Protein AF-A0A2V0PL60-F1 (afdb_monomer_lite)

Secondary structure (DSSP, 8-state):
-----------PPPP--PPP-------------------------------------------PPPPPTT-------TTSPBPB-TTSPBPPSGGGBPPPTT--HHHHHHHHHHHHHHHHT--HHHHHHHHHHHHHH-GGG-S-TTT--TT--HHHHHHHHHHHHHHHHHHHHHHHHHH-SSS-HHHHHHH-GGGGGGHHHHHHHHHHHHHHHHHHTT---HHHHHHH-GGGGSTTHHHHHHHHHHHHHTTSS-HHHHHHH-TTHHHHHHHHTT--SS---HHHHHHHHT-TTS---------------------------------

pLDDT: mean 74.29, std 20.78, range [37.56, 97.94]

Structure (mmCIF, N/CA/C/O backbone):
data_AF-A0A2V0PL60-F1
#
_entry.id   AF-A0A2V0PL60-F1
#
loop_
_atom_site.group_PDB
_atom_site.id
_atom_site.type_symbol
_atom_site.label_atom_id
_atom_site.label_alt_id
_atom_site.label_comp_id
_atom_site.label_asym_id
_atom_site.label_entity_id
_atom_site.label_seq_id
_atom_site.pdbx_PDB_ins_code
_atom_site.Cartn_x
_atom_site.Cartn_y
_atom_site.Cartn_z
_atom_site.occupancy
_atom_site.B_iso_or_equiv
_atom_site.auth_seq_id
_atom_site.auth_comp_id
_atom_site.auth_asym_id
_atom_site.auth_atom_id
_atom_site.pdbx_PDB_model_num
ATOM 1 N N . MET A 1 1 ? -63.717 13.831 -33.587 1.00 46.38 1 MET A N 1
ATOM 2 C CA . MET A 1 1 ? -62.993 12.953 -34.534 1.00 46.38 1 MET A CA 1
ATOM 3 C C . MET A 1 1 ? -61.555 12.813 -34.032 1.00 46.38 1 MET A C 1
ATOM 5 O O . MET A 1 1 ? -60.741 13.674 -34.300 1.00 46.38 1 MET A O 1
ATOM 9 N N . GLN A 1 2 ? -61.286 12.002 -33.007 1.00 47.12 2 GLN A N 1
ATOM 10 C CA . GLN A 1 2 ? -60.864 10.593 -33.099 1.00 47.12 2 GLN A CA 1
ATOM 11 C C . GLN A 1 2 ? -59.854 10.306 -34.223 1.00 47.12 2 GLN A C 1
ATOM 13 O O . GLN A 1 2 ? -60.261 10.152 -35.371 1.00 47.12 2 GLN A O 1
ATOM 18 N N . ARG A 1 3 ? -58.575 10.124 -33.857 1.00 55.06 3 ARG A N 1
ATOM 19 C CA . ARG A 1 3 ? -57.812 8.901 -34.164 1.00 55.06 3 ARG A CA 1
ATOM 20 C C . ARG A 1 3 ? -56.523 8.819 -33.341 1.00 55.06 3 ARG A C 1
ATOM 22 O O . ARG A 1 3 ? -55.640 9.662 -33.426 1.00 55.06 3 ARG A O 1
ATOM 29 N N . SER A 1 4 ? -56.486 7.759 -32.547 1.00 51.44 4 SER A N 1
ATOM 30 C CA . SER A 1 4 ? -55.399 7.266 -31.713 1.00 51.44 4 SER A CA 1
ATOM 31 C C . SER A 1 4 ? -54.478 6.341 -32.517 1.00 51.44 4 SER A C 1
ATOM 33 O O . SER A 1 4 ? -54.970 5.530 -33.298 1.00 51.44 4 SER A O 1
ATOM 35 N N . ALA A 1 5 ? -53.171 6.386 -32.258 1.00 56.06 5 ALA A N 1
ATOM 36 C CA . ALA A 1 5 ? -52.206 5.300 -32.492 1.00 56.06 5 ALA A CA 1
ATOM 37 C C . ALA A 1 5 ? -50.975 5.624 -31.620 1.00 56.06 5 ALA A C 1
ATOM 39 O O . ALA A 1 5 ? -50.326 6.631 -31.854 1.00 56.06 5 ALA A O 1
ATOM 40 N N . SER A 1 6 ? -50.685 4.986 -30.481 1.00 55.00 6 SER A N 1
ATOM 41 C CA . SER A 1 6 ? -50.490 3.559 -30.184 1.00 55.00 6 SER A CA 1
ATOM 42 C C . SER A 1 6 ? -49.480 2.885 -31.113 1.00 55.00 6 SER A C 1
ATOM 44 O O . SER A 1 6 ? -49.861 2.253 -32.094 1.00 55.00 6 SER A O 1
ATOM 46 N N . ARG A 1 7 ? -48.192 2.962 -30.755 1.00 57.94 7 ARG A N 1
ATOM 47 C CA . ARG A 1 7 ? -47.218 1.908 -31.061 1.00 57.94 7 ARG A CA 1
ATOM 48 C C . ARG A 1 7 ? -46.294 1.676 -29.870 1.00 57.94 7 ARG A C 1
ATOM 50 O O . ARG A 1 7 ? -45.470 2.507 -29.511 1.00 57.94 7 ARG A O 1
ATOM 57 N N . ARG A 1 8 ? -46.513 0.507 -29.272 1.00 51.56 8 ARG A N 1
ATOM 58 C CA . ARG A 1 8 ? -45.636 -0.207 -28.347 1.00 51.56 8 ARG A CA 1
ATOM 59 C C . ARG A 1 8 ? -44.457 -0.780 -29.135 1.00 51.56 8 ARG A C 1
ATOM 61 O O . ARG A 1 8 ? -44.631 -1.158 -30.292 1.00 51.56 8 ARG A O 1
ATOM 68 N N . GLY A 1 9 ? -43.313 -0.923 -28.482 1.00 51.34 9 GLY A N 1
ATOM 69 C CA . GLY A 1 9 ? -42.158 -1.631 -29.028 1.00 51.34 9 GLY A CA 1
ATOM 70 C C . GLY A 1 9 ? -41.079 -1.807 -27.971 1.00 51.34 9 GLY A C 1
ATOM 71 O O . GLY A 1 9 ? -40.057 -1.140 -28.020 1.00 51.34 9 GLY A O 1
ATOM 72 N N . ALA A 1 10 ? -41.356 -2.664 -26.988 1.00 47.53 10 ALA A N 1
ATOM 73 C CA . ALA A 1 10 ? -40.368 -3.169 -26.047 1.00 47.53 10 ALA A CA 1
ATOM 74 C C . ALA A 1 10 ? -39.483 -4.217 -26.740 1.00 47.53 10 ALA A C 1
ATOM 76 O O . ALA A 1 10 ? -40.005 -5.093 -27.429 1.00 47.53 10 ALA A O 1
ATOM 77 N N . ALA A 1 11 ? -38.172 -4.150 -26.518 1.00 53.88 11 ALA A N 1
ATOM 78 C CA . ALA A 1 11 ? -37.243 -5.235 -26.809 1.00 53.88 11 ALA A CA 1
ATOM 79 C C . ALA A 1 11 ? -36.179 -5.281 -25.704 1.00 53.88 11 ALA A C 1
ATOM 81 O O . ALA A 1 11 ? -35.244 -4.485 -25.673 1.00 53.88 11 ALA A O 1
ATOM 82 N N . THR A 1 12 ? -36.376 -6.194 -24.760 1.00 53.72 12 THR A N 1
ATOM 83 C CA . THR A 1 12 ? -35.392 -6.644 -23.774 1.00 53.72 12 THR A CA 1
ATOM 84 C C . THR A 1 12 ? -34.484 -7.704 -24.411 1.00 53.72 12 THR A C 1
ATOM 86 O O . THR A 1 12 ? -35.008 -8.637 -25.024 1.00 53.72 12 THR A O 1
ATOM 89 N N . PRO A 1 13 ? -33.148 -7.629 -24.272 1.00 63.62 13 PRO A N 1
ATOM 90 C CA . PRO A 1 13 ? -32.279 -8.747 -24.617 1.00 63.62 13 PRO A CA 1
ATOM 91 C C . PRO A 1 13 ? -32.117 -9.752 -23.466 1.00 63.62 13 PRO A C 1
ATOM 93 O O . PRO A 1 13 ? -32.194 -9.425 -22.283 1.00 63.62 13 PRO A O 1
ATOM 96 N N . ALA A 1 14 ? -31.930 -10.996 -23.898 1.00 50.12 14 ALA A N 1
ATOM 97 C CA . ALA A 1 14 ? -31.984 -12.254 -23.175 1.00 50.12 14 ALA A CA 1
ATOM 98 C C . ALA A 1 14 ? -30.996 -12.407 -22.006 1.00 50.12 14 ALA A C 1
ATOM 100 O O . ALA A 1 14 ? -29.818 -12.063 -22.090 1.00 50.12 14 ALA A O 1
ATOM 101 N N . ALA A 1 15 ? -31.495 -13.054 -20.952 1.00 42.56 15 ALA A N 1
ATOM 102 C CA . ALA A 1 15 ? -30.713 -13.636 -19.876 1.00 42.56 15 ALA A CA 1
ATOM 103 C C . ALA A 1 15 ? -30.016 -14.920 -20.357 1.00 42.56 15 ALA A C 1
ATOM 105 O O . ALA A 1 15 ? -30.675 -15.893 -20.726 1.00 42.56 15 ALA A O 1
ATOM 106 N N . HIS A 1 16 ? -28.684 -14.945 -20.307 1.00 52.78 16 HIS A N 1
ATOM 107 C CA . HIS A 1 16 ? -27.907 -16.177 -20.414 1.00 52.78 16 HIS A CA 1
ATOM 108 C C . HIS A 1 16 ? -27.654 -16.741 -19.013 1.00 52.78 16 HIS A C 1
ATOM 110 O O . HIS A 1 16 ? -26.789 -16.277 -18.274 1.00 52.78 16 HIS A O 1
ATOM 116 N N . HIS A 1 17 ? -28.430 -17.766 -18.663 1.00 44.53 17 HIS A N 1
ATOM 117 C CA . HIS A 1 17 ? -28.135 -18.684 -17.570 1.00 44.53 17 HIS A CA 1
ATOM 118 C C . HIS A 1 17 ? -26.876 -19.492 -17.918 1.00 44.53 17 HIS A C 1
ATOM 120 O O . HIS A 1 17 ? -26.913 -20.342 -18.807 1.00 44.53 17 HIS A O 1
ATOM 126 N N . ILE A 1 18 ? -25.772 -19.262 -17.203 1.00 52.12 18 ILE A N 1
ATOM 127 C CA . ILE A 1 18 ? -24.631 -20.183 -17.181 1.00 52.12 18 ILE A CA 1
ATOM 128 C C . ILE A 1 18 ? -24.716 -20.995 -15.893 1.00 52.12 18 ILE A C 1
ATOM 130 O O . ILE A 1 18 ? -24.708 -20.472 -14.780 1.00 52.12 18 ILE A O 1
ATOM 134 N N . CYS A 1 19 ? -24.871 -22.299 -16.093 1.00 44.38 19 CYS A N 1
ATOM 135 C CA . CYS A 1 19 ? -25.056 -23.316 -15.079 1.00 44.38 19 CYS A CA 1
ATOM 136 C C . CYS A 1 19 ? -23.746 -23.534 -14.305 1.00 44.38 19 CYS A C 1
ATOM 138 O O . CYS A 1 19 ? -22.737 -23.946 -14.879 1.00 44.38 19 CYS A O 1
ATOM 140 N N . ALA A 1 20 ? -23.773 -23.277 -12.997 1.00 39.75 20 ALA A N 1
ATOM 141 C CA . ALA A 1 20 ? -22.690 -23.600 -12.081 1.00 39.75 20 ALA A CA 1
ATOM 142 C C . ALA A 1 20 ? -22.560 -25.126 -11.926 1.00 39.75 20 ALA A C 1
ATOM 144 O O . ALA A 1 20 ? -23.509 -25.804 -11.533 1.00 39.75 20 ALA A O 1
ATOM 145 N N . ARG A 1 21 ? -21.371 -25.667 -12.211 1.00 46.25 21 ARG A N 1
ATOM 146 C CA . ARG A 1 21 ? -20.964 -27.016 -11.800 1.00 46.25 21 ARG A CA 1
ATOM 147 C C . ARG A 1 21 ? -20.073 -26.889 -10.569 1.00 46.25 21 ARG A C 1
ATOM 149 O O . ARG A 1 21 ? -18.942 -26.424 -10.661 1.00 46.25 21 ARG A O 1
ATOM 156 N N . ALA A 1 22 ? -20.613 -27.295 -9.425 1.00 40.47 22 ALA A N 1
ATOM 157 C CA . ALA A 1 22 ? -19.870 -27.478 -8.189 1.00 40.47 22 ALA A CA 1
ATOM 158 C C . ALA A 1 22 ? -18.960 -28.711 -8.305 1.00 40.47 22 ALA A C 1
ATOM 160 O O . ALA A 1 22 ? -19.418 -29.787 -8.691 1.00 40.47 22 ALA A O 1
ATOM 161 N N . VAL A 1 23 ? -17.685 -28.557 -7.950 1.00 51.88 23 VAL A N 1
ATOM 162 C CA . VAL A 1 23 ? -16.750 -29.667 -7.730 1.00 51.88 23 VAL A CA 1
ATOM 163 C C . VAL A 1 23 ? -16.281 -29.574 -6.277 1.00 51.88 23 VAL A C 1
ATOM 165 O O . VAL A 1 23 ? -15.778 -28.519 -5.885 1.00 51.88 23 VAL A O 1
ATOM 168 N N . PRO A 1 24 ? -16.444 -30.623 -5.453 1.00 53.84 24 PRO A N 1
ATOM 169 C CA . PRO A 1 24 ? -15.899 -30.637 -4.106 1.00 53.84 24 PRO A CA 1
ATOM 170 C C . PRO A 1 24 ? -14.419 -31.029 -4.176 1.00 53.84 24 PRO A C 1
ATOM 172 O O . PRO A 1 24 ? -14.087 -32.117 -4.640 1.00 53.84 24 PRO A O 1
ATOM 175 N N . SER A 1 25 ? -13.527 -30.159 -3.701 1.00 49.06 25 SER A N 1
ATOM 176 C CA . SER A 1 25 ? -12.118 -30.507 -3.492 1.00 49.06 25 SER A CA 1
ATOM 177 C C . SER A 1 25 ? -11.819 -30.511 -1.999 1.00 49.06 25 SER A C 1
ATOM 179 O O . SER A 1 25 ? -11.539 -29.483 -1.387 1.00 49.06 25 SER A O 1
ATOM 181 N N . VAL A 1 26 ? -11.920 -31.704 -1.419 1.00 49.00 26 VAL A N 1
ATOM 182 C CA . VAL A 1 26 ? -11.405 -32.057 -0.097 1.00 49.00 26 VAL A CA 1
ATOM 183 C C . VAL A 1 26 ? -9.987 -32.581 -0.296 1.00 49.00 26 VAL A C 1
ATOM 185 O O . VAL A 1 26 ? -9.833 -33.550 -1.024 1.00 49.00 26 VAL A O 1
ATOM 188 N N . CYS A 1 27 ? -8.990 -31.970 0.353 1.00 42.00 27 CYS A N 1
ATOM 189 C CA . CYS A 1 27 ? -7.730 -32.587 0.810 1.00 42.00 27 CYS A CA 1
ATOM 190 C C . CYS A 1 27 ? -7.019 -31.560 1.719 1.00 42.00 27 CYS A C 1
ATOM 192 O O . CYS A 1 27 ? -6.602 -30.504 1.260 1.00 42.00 27 CYS A O 1
ATOM 194 N N . PHE A 1 28 ? -7.073 -31.704 3.046 1.00 42.62 28 PHE A N 1
ATOM 195 C CA . PHE A 1 28 ? -6.051 -32.380 3.862 1.00 42.62 28 PHE A CA 1
ATOM 196 C C . PHE A 1 28 ? -4.614 -31.931 3.540 1.00 42.62 28 PHE A C 1
ATOM 198 O O . PHE A 1 28 ? -3.976 -32.493 2.657 1.00 42.62 28 PHE A O 1
ATOM 205 N N . PHE A 1 29 ? -4.066 -30.994 4.324 1.00 43.34 29 PHE A N 1
ATOM 206 C CA . PHE A 1 29 ? -2.621 -30.941 4.547 1.00 43.34 29 PHE A CA 1
ATOM 207 C C . PHE A 1 29 ? -2.297 -30.696 6.018 1.00 43.34 29 PHE A C 1
ATOM 209 O O . PHE A 1 29 ? -2.802 -29.787 6.674 1.00 43.34 29 PHE A O 1
ATOM 216 N N . ALA A 1 30 ? -1.495 -31.621 6.530 1.00 39.88 30 ALA A N 1
ATOM 217 C CA . ALA A 1 30 ? -1.235 -31.859 7.928 1.00 39.88 30 ALA A CA 1
ATOM 218 C C . ALA A 1 30 ? -0.310 -30.804 8.544 1.00 39.88 30 ALA A C 1
ATOM 220 O O . ALA A 1 30 ? 0.746 -30.454 8.019 1.00 39.88 30 ALA A O 1
ATOM 221 N N . ARG A 1 31 ? -0.701 -30.372 9.740 1.00 38.81 31 ARG A N 1
ATOM 222 C CA . ARG A 1 31 ? 0.050 -29.524 10.660 1.00 38.81 31 ARG A CA 1
ATOM 223 C C . ARG A 1 31 ? 1.160 -30.366 11.305 1.00 38.81 31 ARG A C 1
ATOM 225 O O . ARG A 1 31 ? 0.904 -31.098 12.258 1.00 38.81 31 ARG A O 1
ATOM 232 N N . ARG A 1 32 ? 2.393 -30.290 10.795 1.00 43.88 32 ARG A N 1
ATOM 233 C CA . ARG A 1 32 ? 3.569 -30.886 11.458 1.00 43.88 32 ARG A CA 1
ATOM 234 C C . ARG A 1 32 ? 3.976 -30.003 12.641 1.00 43.88 32 ARG A C 1
ATOM 236 O O . ARG A 1 32 ? 4.689 -29.018 12.475 1.00 43.88 32 ARG A O 1
ATOM 243 N N . ARG A 1 33 ? 3.506 -30.358 13.840 1.00 40.97 33 ARG A N 1
ATOM 244 C CA . ARG A 1 33 ? 4.118 -29.929 15.103 1.00 40.97 33 ARG A CA 1
ATOM 245 C C . ARG A 1 33 ? 5.481 -30.613 15.219 1.00 40.97 33 ARG A C 1
ATOM 247 O O . ARG A 1 33 ? 5.559 -31.834 15.119 1.00 4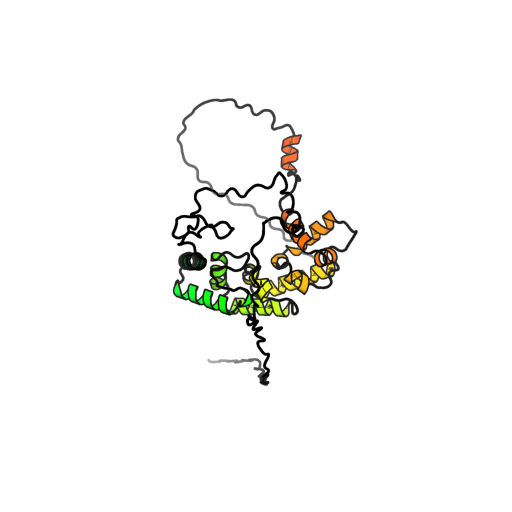0.97 33 ARG A O 1
ATOM 254 N N . ARG A 1 34 ? 6.549 -29.837 15.394 1.00 48.84 34 ARG A N 1
ATOM 255 C CA . ARG A 1 34 ? 7.799 -30.349 15.962 1.00 48.84 34 ARG A CA 1
ATOM 256 C C . ARG A 1 34 ? 7.715 -30.151 17.466 1.00 48.84 34 ARG A C 1
ATOM 258 O O . ARG A 1 34 ? 7.942 -29.053 17.961 1.00 48.84 34 ARG A O 1
ATOM 265 N N . ASP A 1 35 ? 7.353 -31.229 18.144 1.00 40.81 35 ASP A N 1
ATOM 266 C CA . ASP A 1 35 ? 7.650 -31.432 19.551 1.00 40.81 35 ASP A CA 1
ATOM 267 C C . ASP A 1 35 ? 9.146 -31.761 19.659 1.00 40.81 35 ASP A C 1
ATOM 269 O O . ASP A 1 35 ? 9.596 -32.788 19.151 1.00 40.81 35 ASP A O 1
ATOM 273 N N . SER A 1 36 ? 9.923 -30.891 20.304 1.00 44.75 36 SER A N 1
ATOM 274 C CA . SER A 1 36 ? 11.265 -31.231 20.786 1.00 44.75 36 SER A CA 1
ATOM 275 C C . SER A 1 36 ? 11.188 -31.347 22.299 1.00 44.75 36 SER A C 1
ATOM 277 O O . SER A 1 36 ? 11.387 -30.386 23.040 1.00 44.75 36 SER A O 1
ATOM 279 N N . ALA A 1 37 ? 10.802 -32.547 22.725 1.00 39.47 37 ALA A N 1
ATOM 280 C CA . ALA A 1 37 ? 10.773 -32.975 24.106 1.00 39.47 37 ALA A CA 1
ATOM 281 C C . ALA A 1 37 ? 12.189 -33.205 24.647 1.00 39.47 37 ALA A C 1
ATOM 283 O O . ALA A 1 37 ? 13.115 -33.597 23.938 1.00 39.47 37 ALA A O 1
ATOM 284 N N . ALA A 1 38 ? 12.296 -32.965 25.947 1.00 45.75 38 ALA A N 1
ATOM 285 C CA . ALA A 1 38 ? 13.457 -33.148 26.787 1.00 45.75 38 ALA A CA 1
ATOM 286 C C . ALA A 1 38 ? 14.038 -34.572 26.751 1.00 45.75 38 ALA A C 1
ATOM 288 O O . ALA A 1 38 ? 13.307 -35.559 26.807 1.00 45.75 38 ALA A O 1
ATOM 289 N N . ALA A 1 39 ? 15.365 -34.659 26.828 1.00 43.22 39 ALA A N 1
ATOM 290 C CA . ALA A 1 39 ? 16.067 -35.846 27.296 1.00 43.22 39 ALA A CA 1
ATOM 291 C C . ALA A 1 39 ? 17.051 -35.440 28.400 1.00 43.22 39 ALA A C 1
ATOM 293 O O . ALA A 1 39 ? 18.182 -35.034 28.153 1.00 43.22 39 ALA A O 1
ATOM 294 N N . ARG A 1 40 ? 16.568 -35.535 29.644 1.00 45.16 40 ARG A N 1
ATOM 295 C CA . ARG A 1 40 ? 17.388 -35.691 30.849 1.00 45.16 40 ARG A CA 1
ATOM 296 C C . ARG A 1 40 ? 17.852 -37.147 30.924 1.00 45.16 40 ARG A C 1
ATOM 298 O O . ARG A 1 40 ? 17.009 -38.029 30.790 1.00 45.16 40 ARG A O 1
ATOM 305 N N . ARG A 1 41 ? 19.139 -37.375 31.187 1.00 40.44 41 ARG A N 1
ATOM 306 C CA . ARG A 1 41 ? 19.787 -38.562 31.801 1.00 40.44 41 ARG A CA 1
ATOM 307 C C . ARG A 1 41 ? 21.295 -38.312 31.706 1.00 40.44 41 ARG A C 1
ATOM 309 O O . ARG A 1 41 ? 21.735 -37.797 30.693 1.00 40.44 41 ARG A O 1
ATOM 316 N N . ALA A 1 42 ? 22.163 -38.673 32.629 1.00 40.81 42 ALA A N 1
ATOM 317 C CA . ALA A 1 42 ? 22.119 -39.052 34.032 1.00 40.81 42 ALA A CA 1
ATOM 318 C C . ALA A 1 42 ? 23.597 -38.957 34.463 1.00 40.81 42 ALA A C 1
ATOM 320 O O . ALA A 1 42 ? 24.482 -39.274 33.667 1.00 40.81 42 ALA A O 1
ATOM 321 N N . ALA A 1 43 ? 23.856 -38.489 35.680 1.00 46.31 43 ALA A N 1
ATOM 322 C CA . ALA A 1 43 ? 25.192 -38.491 36.269 1.00 46.31 43 ALA A CA 1
ATOM 323 C C . ALA A 1 43 ? 25.701 -39.928 36.494 1.00 46.31 43 ALA A C 1
ATOM 325 O O . ALA A 1 43 ? 24.895 -40.858 36.615 1.00 46.31 43 ALA A O 1
ATOM 326 N N . PRO A 1 44 ? 27.023 -40.090 36.641 1.00 56.72 44 PRO A N 1
ATOM 327 C CA . PRO A 1 44 ? 27.482 -40.772 37.844 1.00 56.72 44 PRO A CA 1
ATOM 328 C C . PRO A 1 44 ? 28.484 -39.946 38.660 1.00 56.72 44 PRO A C 1
ATOM 330 O O . PRO A 1 44 ? 29.319 -39.216 38.127 1.00 56.72 44 PRO A O 1
ATOM 333 N N . ASP A 1 45 ? 28.338 -40.114 39.973 1.00 45.84 45 ASP A N 1
ATOM 334 C CA . ASP A 1 45 ? 29.193 -39.660 41.066 1.00 45.84 45 ASP A CA 1
ATOM 335 C C . ASP A 1 45 ? 30.652 -40.115 40.939 1.00 45.84 45 ASP A C 1
ATOM 337 O O . ASP A 1 45 ? 30.941 -41.243 40.538 1.00 45.84 45 ASP A O 1
ATOM 341 N N . GLY A 1 46 ? 31.564 -39.260 41.406 1.00 40.66 46 GLY A N 1
ATOM 342 C CA . GLY A 1 46 ? 32.973 -39.590 41.599 1.00 40.66 46 GLY A CA 1
ATOM 343 C C . GLY A 1 46 ? 33.765 -38.400 42.134 1.00 40.66 46 GLY A C 1
ATOM 344 O O . GLY A 1 46 ? 34.384 -37.668 41.372 1.00 40.66 46 GLY A O 1
ATOM 345 N N . ALA A 1 47 ? 33.708 -38.194 43.448 1.00 46.81 47 ALA A N 1
ATOM 346 C CA . ALA A 1 47 ? 34.385 -37.127 44.176 1.00 46.81 47 ALA A CA 1
ATOM 347 C C . ALA A 1 47 ? 35.925 -37.199 44.110 1.00 46.81 47 ALA A C 1
ATOM 349 O O . ALA A 1 47 ? 36.490 -38.265 44.342 1.00 46.81 47 ALA A O 1
ATOM 350 N N . GLN A 1 48 ? 36.584 -36.041 43.954 1.00 46.22 48 GLN A N 1
ATOM 351 C CA . GLN A 1 48 ? 37.854 -35.712 44.622 1.00 46.22 48 GLN A CA 1
ATOM 352 C C . GLN A 1 48 ? 37.963 -34.193 44.886 1.00 46.22 48 GLN A C 1
ATOM 354 O O . GLN A 1 48 ? 37.651 -33.405 43.994 1.00 46.22 48 GLN A O 1
ATOM 359 N N . PRO A 1 49 ? 38.399 -33.762 46.088 1.00 54.62 49 PRO A N 1
ATOM 360 C CA . PRO A 1 49 ? 38.718 -32.372 46.387 1.00 54.62 49 PRO A CA 1
ATOM 361 C C . PRO A 1 49 ? 40.215 -32.111 46.152 1.00 54.62 49 PRO A C 1
ATOM 363 O O . PRO A 1 49 ? 41.059 -32.706 46.820 1.00 54.62 49 PRO A O 1
ATOM 366 N N . GLY A 1 50 ? 40.547 -31.206 45.231 1.00 44.69 50 GLY A N 1
ATOM 367 C CA . GLY A 1 50 ? 41.927 -30.777 44.996 1.00 44.69 50 GLY A CA 1
ATOM 368 C C . GLY A 1 50 ? 42.012 -29.540 44.101 1.00 44.69 50 GLY A C 1
ATOM 369 O O . GLY A 1 50 ? 41.586 -29.599 42.958 1.00 44.69 50 GLY A O 1
ATOM 370 N N . GLU A 1 51 ? 42.529 -28.452 44.682 1.00 44.06 51 GLU A N 1
ATOM 371 C CA . GLU A 1 51 ? 43.190 -27.263 44.099 1.00 44.06 51 GLU A CA 1
ATOM 372 C C . GLU A 1 51 ? 42.636 -26.564 42.827 1.00 44.06 51 GLU A C 1
ATOM 374 O O . GLU A 1 51 ? 42.537 -27.171 41.765 1.00 44.06 51 GLU A O 1
ATOM 379 N N . PRO A 1 52 ? 42.403 -25.230 42.862 1.00 64.62 52 PRO A N 1
ATOM 380 C CA . PRO A 1 52 ? 42.174 -24.429 41.659 1.00 64.62 52 PRO A CA 1
ATOM 381 C C . PRO A 1 52 ? 43.523 -24.038 41.033 1.00 64.62 52 PRO A C 1
ATOM 383 O O . PRO A 1 52 ? 44.318 -23.357 41.684 1.00 64.62 52 PRO A O 1
ATOM 386 N N . PRO A 1 53 ? 43.827 -24.460 39.794 1.00 52.62 53 PRO A N 1
ATOM 387 C CA . PRO A 1 53 ? 44.016 -23.453 38.741 1.00 52.62 53 PRO A CA 1
ATOM 388 C C . PRO A 1 53 ? 43.757 -23.986 37.316 1.00 52.62 53 PRO A C 1
ATOM 390 O O . PRO A 1 53 ? 44.264 -25.032 36.918 1.00 52.62 53 PRO A O 1
ATOM 393 N N . GLY A 1 54 ? 43.042 -23.220 36.493 1.00 45.59 54 GLY A N 1
ATOM 394 C CA . GLY A 1 54 ? 42.944 -23.516 35.063 1.00 45.59 54 GLY A CA 1
ATOM 395 C C . GLY A 1 54 ? 41.698 -22.932 34.427 1.00 45.59 54 GLY A C 1
ATOM 396 O O . GLY A 1 54 ? 40.715 -23.633 34.214 1.00 45.59 54 GLY A O 1
ATOM 397 N N . GLU A 1 55 ? 41.745 -21.636 34.141 1.00 61.22 55 GLU A N 1
ATOM 398 C CA . GLU A 1 55 ? 40.791 -20.965 33.263 1.00 61.22 55 GLU A CA 1
ATOM 399 C C . GLU A 1 55 ? 40.786 -21.694 31.899 1.00 61.22 55 GLU A C 1
ATOM 401 O O . GLU A 1 55 ? 41.855 -21.865 31.302 1.00 61.22 55 GLU A O 1
ATOM 406 N N . PRO A 1 56 ? 39.639 -22.208 31.415 1.00 64.00 56 PRO A N 1
ATOM 407 C CA . PRO A 1 56 ? 39.593 -22.912 30.140 1.00 64.00 56 PRO A CA 1
ATOM 408 C C . PRO A 1 56 ? 39.913 -21.941 28.990 1.00 64.00 56 PRO A C 1
ATOM 410 O O . PRO A 1 56 ? 39.521 -20.774 29.055 1.00 64.00 56 PRO A O 1
ATOM 413 N N . PRO A 1 57 ? 40.596 -22.394 27.920 1.00 60.22 57 PRO A N 1
ATOM 414 C CA . PRO A 1 57 ? 40.845 -21.572 26.743 1.00 60.22 57 PRO A CA 1
ATOM 415 C C . PRO A 1 57 ? 39.502 -21.141 26.152 1.00 60.22 57 PRO A C 1
ATOM 417 O O . PRO A 1 57 ? 38.734 -21.964 25.652 1.00 60.22 57 PRO A O 1
ATOM 420 N N . GLY A 1 58 ? 39.213 -19.847 26.285 1.00 54.34 58 GLY A N 1
ATOM 421 C CA . GLY A 1 58 ? 37.970 -19.241 25.840 1.00 54.34 58 GLY A CA 1
ATOM 422 C C . GLY A 1 58 ? 37.713 -19.508 24.362 1.00 54.34 58 GLY A C 1
ATOM 423 O O . GLY A 1 58 ? 38.618 -19.413 23.528 1.00 54.34 58 GLY A O 1
ATOM 424 N N . GLU A 1 59 ? 36.455 -19.817 24.048 1.00 58.50 59 GLU A N 1
ATOM 425 C CA . GLU A 1 59 ? 35.930 -19.711 22.691 1.00 58.50 59 GLU A CA 1
ATOM 426 C C . GLU A 1 59 ? 36.372 -18.372 22.080 1.00 58.50 59 GLU A C 1
ATOM 428 O O . GLU A 1 59 ? 36.331 -17.346 22.771 1.00 58.50 59 GLU A O 1
ATOM 433 N N . PRO A 1 60 ? 36.786 -18.342 20.801 1.00 55.72 60 PRO A N 1
ATOM 434 C CA . PRO A 1 60 ? 37.082 -17.095 20.121 1.00 55.72 60 PRO A CA 1
ATOM 435 C C . PRO A 1 60 ? 35.798 -16.266 20.077 1.00 55.72 60 PRO A C 1
ATOM 437 O O . PRO A 1 60 ? 34.935 -16.478 19.225 1.00 55.72 60 PRO A O 1
ATOM 440 N N . GLN A 1 61 ? 35.664 -15.330 21.021 1.00 54.66 61 GLN A N 1
ATOM 441 C CA . GLN A 1 61 ? 34.651 -14.287 20.983 1.00 54.66 61 GLN A CA 1
ATOM 442 C C . GLN A 1 61 ? 34.790 -13.605 19.628 1.00 54.66 61 GLN A C 1
ATOM 444 O O . GLN A 1 61 ? 35.786 -12.927 19.361 1.00 54.66 61 GLN A O 1
ATOM 449 N N . ALA A 1 62 ? 33.814 -13.853 18.752 1.00 51.97 62 ALA A N 1
ATOM 450 C CA . ALA A 1 62 ? 33.696 -13.175 17.478 1.00 51.97 62 ALA A CA 1
ATOM 451 C C . ALA A 1 62 ? 33.802 -11.678 17.765 1.00 51.97 62 ALA A C 1
ATOM 453 O O . ALA A 1 62 ? 32.983 -11.132 18.503 1.00 51.97 62 ALA A O 1
ATOM 454 N N . ALA A 1 63 ? 34.878 -11.066 17.266 1.00 50.59 63 ALA A N 1
ATOM 455 C CA . ALA A 1 63 ? 35.236 -9.696 17.572 1.00 50.59 63 ALA A CA 1
ATOM 456 C C . ALA A 1 63 ? 34.018 -8.799 17.350 1.00 50.59 63 ALA A C 1
ATOM 458 O O . ALA A 1 63 ? 33.576 -8.618 16.213 1.00 50.59 63 ALA A O 1
ATOM 459 N N . SER A 1 64 ? 33.471 -8.268 18.446 1.00 55.97 64 SER A N 1
ATOM 460 C CA . SER A 1 64 ? 32.383 -7.305 18.391 1.00 55.97 64 SER A CA 1
ATOM 461 C C . SER A 1 64 ? 32.785 -6.202 17.410 1.00 55.97 64 SER A C 1
ATOM 463 O O . SER A 1 64 ? 33.889 -5.656 17.541 1.00 55.97 64 SER A O 1
ATOM 465 N N . PRO A 1 65 ? 31.954 -5.899 16.397 1.00 68.75 65 PRO A N 1
ATOM 466 C CA . PRO A 1 65 ? 32.295 -4.909 15.389 1.00 68.75 65 PRO A CA 1
ATOM 467 C C . PRO A 1 65 ? 32.640 -3.602 16.098 1.00 68.75 65 PRO A C 1
ATOM 469 O O . PRO A 1 65 ? 31.867 -3.115 16.925 1.00 68.75 65 PRO A O 1
ATOM 472 N N . ARG A 1 66 ? 33.837 -3.069 15.821 1.00 63.12 66 ARG A N 1
ATOM 473 C CA . ARG A 1 66 ? 34.297 -1.815 16.424 1.00 63.12 66 ARG A CA 1
ATOM 474 C C . ARG A 1 66 ? 33.235 -0.746 16.144 1.00 63.12 66 ARG A C 1
ATOM 476 O O . ARG A 1 66 ? 32.945 -0.512 14.968 1.00 63.12 66 ARG A O 1
ATOM 483 N N . PRO A 1 67 ? 32.638 -0.123 17.175 1.00 60.34 67 PRO A N 1
ATOM 484 C CA . PRO A 1 67 ? 31.621 0.891 16.964 1.00 60.34 67 PRO A CA 1
ATOM 485 C C . PRO A 1 67 ? 32.241 2.038 16.168 1.00 60.34 67 PRO A C 1
ATOM 487 O O . PRO A 1 67 ? 33.300 2.562 16.518 1.00 60.34 67 PRO A O 1
ATOM 490 N N . VAL A 1 68 ? 31.609 2.384 15.049 1.00 66.00 68 VAL A N 1
ATOM 491 C CA . VAL A 1 68 ? 32.026 3.513 14.217 1.00 66.00 68 VAL A CA 1
ATOM 492 C C . VAL A 1 68 ? 31.977 4.799 15.062 1.00 66.00 68 VAL A C 1
ATOM 494 O O . VAL A 1 68 ? 30.965 5.049 15.713 1.00 66.00 68 VAL A O 1
ATOM 497 N N . PRO A 1 69 ? 33.034 5.636 15.063 1.00 69.12 69 PRO A N 1
ATOM 498 C CA . PRO A 1 69 ? 33.260 6.693 16.068 1.00 69.12 69 PRO A CA 1
ATOM 499 C C . PRO A 1 69 ? 32.214 7.823 16.080 1.00 69.12 69 PRO A C 1
ATOM 501 O O . PRO A 1 69 ? 32.164 8.632 16.997 1.00 69.12 69 PRO A O 1
ATOM 504 N N . TRP A 1 70 ? 31.370 7.865 15.060 1.00 67.56 70 TRP A N 1
ATOM 505 C CA . TRP A 1 70 ? 30.281 8.814 14.838 1.00 67.56 70 TRP A CA 1
ATOM 506 C C . TRP A 1 70 ? 28.883 8.183 14.917 1.00 67.56 70 TRP A C 1
ATOM 508 O O . TRP A 1 70 ? 27.922 8.757 14.407 1.00 67.56 70 TRP A O 1
ATOM 518 N N . SER A 1 71 ? 28.727 7.012 15.543 1.00 53.00 71 SER A N 1
ATOM 519 C CA . SER A 1 71 ? 27.388 6.508 15.850 1.00 53.00 71 SER A CA 1
ATOM 520 C C . SER A 1 71 ? 26.707 7.474 16.820 1.00 53.00 71 SER A C 1
ATOM 522 O O . SER A 1 71 ? 27.053 7.532 18.001 1.00 53.00 71 SER A O 1
ATOM 524 N N . LEU A 1 72 ? 25.749 8.251 16.314 1.00 48.84 72 LEU A N 1
ATOM 525 C CA . LEU A 1 72 ? 24.818 9.019 17.131 1.00 48.84 72 LEU A CA 1
ATOM 526 C C . LEU A 1 72 ? 24.107 8.030 18.052 1.00 48.84 72 LEU A C 1
ATOM 528 O O . LEU A 1 72 ? 23.217 7.298 17.620 1.00 48.84 72 LEU A O 1
ATOM 532 N N . ASN A 1 73 ? 24.529 7.979 19.316 1.00 50.19 73 ASN A N 1
ATOM 533 C CA . ASN A 1 73 ? 23.786 7.249 20.327 1.00 50.19 73 ASN A CA 1
ATOM 534 C C . ASN A 1 73 ? 22.362 7.815 20.324 1.00 50.19 73 ASN A C 1
ATOM 536 O O . ASN A 1 73 ? 22.218 9.038 20.424 1.00 50.19 73 ASN A O 1
ATOM 540 N N . PRO A 1 74 ? 21.322 6.974 20.184 1.00 50.31 74 PRO A N 1
ATOM 541 C CA . PRO A 1 74 ? 19.949 7.444 20.224 1.00 50.31 74 PRO A CA 1
ATOM 542 C C . PRO A 1 74 ? 19.763 8.256 21.506 1.00 50.31 74 PRO A C 1
ATOM 544 O O . PRO A 1 74 ? 19.931 7.750 22.618 1.00 50.31 74 PRO A O 1
ATOM 547 N N . TYR A 1 75 ? 19.499 9.553 21.345 1.00 50.06 75 TYR A N 1
ATOM 548 C CA . TYR A 1 75 ? 19.280 10.456 22.462 1.00 50.06 75 TYR A CA 1
ATOM 549 C C . TYR A 1 75 ? 17.925 10.111 23.079 1.00 50.06 75 TYR A C 1
ATOM 551 O O . TYR A 1 75 ? 16.875 10.596 22.659 1.00 50.06 75 TYR A O 1
ATOM 559 N N . TYR A 1 76 ? 17.944 9.222 24.068 1.00 52.31 76 TYR A N 1
ATOM 560 C CA . TYR A 1 76 ? 16.777 8.916 24.875 1.00 52.31 76 TYR A CA 1
ATOM 561 C C . TYR A 1 76 ? 16.472 10.126 25.749 1.00 52.31 76 TYR A C 1
ATOM 563 O O . TYR A 1 76 ? 17.136 10.372 26.758 1.00 52.31 76 TYR A O 1
ATOM 571 N N . THR A 1 77 ? 15.469 10.908 25.355 1.00 53.66 77 THR A N 1
ATOM 572 C CA . THR A 1 77 ? 14.961 11.975 26.217 1.00 53.66 77 THR A CA 1
ATOM 573 C C . THR A 1 77 ? 14.553 11.358 27.562 1.00 53.66 77 THR A C 1
ATOM 575 O O . THR A 1 77 ? 13.906 10.311 27.608 1.00 53.66 77 THR A O 1
ATOM 578 N N . LYS A 1 78 ? 14.929 11.995 28.678 1.00 58.50 78 LYS A N 1
ATOM 579 C CA . LYS A 1 78 ? 14.660 11.532 30.058 1.00 58.50 78 LYS A CA 1
ATOM 580 C C . LYS A 1 78 ? 13.164 11.399 30.422 1.00 58.50 78 LYS A C 1
ATOM 582 O O . LYS A 1 78 ? 12.855 11.163 31.583 1.00 58.50 78 LYS A O 1
ATOM 587 N N . LYS A 1 79 ? 12.239 11.597 29.476 1.00 57.78 79 LYS A N 1
ATOM 588 C CA . LYS A 1 79 ? 10.784 11.611 29.702 1.00 57.78 79 LYS A CA 1
ATOM 589 C C . LYS A 1 79 ? 10.073 10.302 29.346 1.00 57.78 79 LYS A C 1
ATOM 591 O O . LYS A 1 79 ? 8.875 10.211 29.576 1.00 57.78 79 LYS A O 1
ATOM 596 N N . ALA A 1 80 ? 10.770 9.314 28.785 1.00 62.16 80 ALA A N 1
ATOM 597 C CA . ALA A 1 80 ? 10.179 8.000 28.561 1.00 62.16 80 ALA A CA 1
ATOM 598 C C . ALA A 1 80 ? 10.226 7.192 29.865 1.00 62.16 80 ALA A C 1
ATOM 600 O O . ALA A 1 80 ? 11.309 6.927 30.393 1.00 62.16 80 ALA A O 1
ATOM 601 N N . GLU A 1 81 ? 9.053 6.845 30.390 1.00 65.50 81 GLU A N 1
ATOM 602 C CA . GLU A 1 81 ? 8.918 5.996 31.568 1.00 65.50 81 GLU A CA 1
ATOM 603 C C . GLU A 1 81 ? 9.555 4.637 31.256 1.00 65.50 81 GLU A C 1
ATOM 605 O O . GLU A 1 81 ? 9.228 3.980 30.266 1.00 65.50 81 GLU A O 1
ATOM 610 N N . ARG A 1 82 ? 10.565 4.254 32.036 1.00 75.31 82 ARG A N 1
ATOM 611 C CA . ARG A 1 82 ? 11.255 2.981 31.841 1.00 75.31 82 ARG A CA 1
ATOM 612 C C . ARG A 1 82 ? 10.563 1.915 32.674 1.00 75.31 82 ARG A C 1
ATOM 614 O O . ARG A 1 82 ? 10.202 2.177 33.817 1.00 75.31 82 ARG A O 1
ATOM 621 N N . ARG A 1 83 ? 10.419 0.710 32.125 1.00 73.56 83 ARG A N 1
ATOM 622 C CA . ARG A 1 83 ? 9.943 -0.444 32.889 1.00 73.56 83 ARG A CA 1
ATOM 623 C C . ARG A 1 83 ? 10.933 -0.736 34.015 1.00 73.56 83 ARG A C 1
ATOM 625 O O . ARG A 1 83 ? 12.131 -0.898 33.766 1.00 73.56 83 ARG A O 1
ATOM 632 N N . THR A 1 84 ? 10.414 -0.816 35.232 1.00 76.94 84 THR A N 1
ATOM 633 C CA . THR A 1 84 ? 11.144 -1.237 36.427 1.00 76.94 84 THR A CA 1
ATOM 634 C C . THR A 1 84 ? 10.650 -2.602 36.898 1.00 76.94 84 THR A C 1
ATOM 636 O O . THR A 1 84 ? 9.479 -2.944 36.721 1.00 76.94 84 THR A O 1
ATOM 639 N N . ASP A 1 85 ? 11.542 -3.415 37.464 1.00 80.44 85 ASP A N 1
ATOM 640 C CA . ASP A 1 85 ? 11.152 -4.623 38.196 1.00 80.44 85 ASP A CA 1
ATOM 641 C C . ASP A 1 85 ? 10.493 -4.265 39.547 1.00 80.44 85 ASP A C 1
ATOM 643 O O . ASP A 1 85 ? 10.417 -3.098 39.943 1.00 80.44 85 ASP A O 1
ATOM 647 N N . ALA A 1 86 ? 10.023 -5.277 40.282 1.00 78.44 86 ALA A N 1
ATOM 648 C CA . ALA A 1 86 ? 9.427 -5.090 41.610 1.00 78.44 86 ALA A CA 1
ATOM 649 C C . ALA A 1 86 ? 10.395 -4.488 42.656 1.00 78.44 86 ALA A C 1
ATOM 651 O O . ALA A 1 86 ? 9.952 -4.049 43.714 1.00 78.44 86 ALA A O 1
ATOM 652 N N . LEU A 1 87 ? 11.699 -4.466 42.370 1.00 79.44 87 LEU A N 1
ATOM 653 C CA . LEU A 1 87 ? 12.765 -3.903 43.198 1.00 79.44 87 LEU A CA 1
ATOM 654 C C . LEU A 1 87 ? 13.221 -2.514 42.707 1.00 79.44 87 LEU A C 1
ATOM 656 O O . LEU A 1 87 ? 14.117 -1.923 43.305 1.00 79.44 87 LEU A O 1
ATOM 660 N N . GLY A 1 88 ? 12.611 -1.972 41.647 1.00 75.19 88 GLY A N 1
ATOM 661 C CA . GLY A 1 88 ? 12.966 -0.676 41.065 1.00 75.19 88 GLY A CA 1
ATOM 662 C C . GLY A 1 88 ? 14.148 -0.707 40.089 1.00 75.19 88 GLY A C 1
ATOM 663 O O . GLY A 1 88 ? 14.594 0.354 39.652 1.00 75.19 88 GLY A O 1
ATOM 664 N N . ASN A 1 89 ? 14.656 -1.882 39.710 1.00 80.62 89 ASN A N 1
ATOM 665 C CA . ASN A 1 89 ? 15.734 -1.992 38.729 1.00 80.62 89 ASN A CA 1
ATOM 666 C C . ASN A 1 89 ? 15.199 -1.780 37.315 1.00 80.62 89 ASN A C 1
ATOM 668 O O . ASN A 1 89 ? 14.167 -2.328 36.932 1.00 80.62 89 ASN A O 1
ATOM 672 N N . LEU A 1 90 ? 15.931 -1.005 36.517 1.00 75.50 90 LEU A N 1
ATOM 673 C CA . LEU A 1 90 ? 15.614 -0.787 35.110 1.00 75.50 90 LEU A CA 1
ATOM 674 C C . LEU A 1 90 ? 15.944 -2.045 34.302 1.00 75.50 90 LEU A C 1
ATOM 676 O O . LEU A 1 90 ? 17.071 -2.538 34.365 1.00 75.50 90 LEU A O 1
ATOM 680 N N . TYR A 1 91 ? 15.005 -2.518 33.483 1.00 77.06 91 TYR A N 1
ATOM 681 C CA . TYR A 1 91 ? 15.331 -3.536 32.485 1.00 77.06 91 TYR A CA 1
ATOM 682 C C . TYR A 1 91 ? 16.346 -2.967 31.478 1.00 77.06 91 TYR A C 1
ATOM 684 O O . TYR A 1 91 ? 16.228 -1.824 31.033 1.00 77.06 91 TYR A O 1
ATOM 692 N N . GLY A 1 92 ? 17.369 -3.746 31.126 1.00 74.31 92 GLY A N 1
ATOM 693 C CA . GLY A 1 92 ? 18.305 -3.416 30.051 1.00 74.31 92 GLY A CA 1
ATOM 694 C C . GLY A 1 92 ? 17.841 -4.042 28.738 1.00 74.31 92 GLY A C 1
ATOM 695 O O . GLY A 1 92 ? 17.689 -5.256 28.673 1.00 74.31 92 GLY A O 1
ATOM 696 N N . GLY A 1 93 ? 17.610 -3.236 27.698 1.00 75.25 93 GLY A N 1
ATOM 697 C CA . GLY A 1 93 ? 17.209 -3.721 26.372 1.00 75.25 93 GLY A CA 1
ATOM 698 C C . GLY A 1 93 ? 16.280 -2.757 25.621 1.00 75.25 93 GLY A C 1
ATOM 699 O O . GLY A 1 93 ? 15.861 -1.748 26.190 1.00 75.25 93 GLY A O 1
ATOM 700 N N . PRO A 1 94 ? 15.951 -3.043 24.349 1.00 69.75 94 PRO A N 1
ATOM 701 C CA . PRO A 1 94 ? 14.993 -2.252 23.567 1.00 69.75 94 PRO A CA 1
ATOM 702 C C . PRO A 1 94 ? 13.574 -2.259 24.172 1.00 69.75 94 PRO A C 1
ATOM 704 O O . PRO A 1 94 ? 12.842 -1.289 24.004 1.00 69.75 94 PRO A O 1
ATOM 707 N N . ASP A 1 95 ? 13.234 -3.277 24.968 1.00 66.88 95 ASP A N 1
ATOM 708 C CA . ASP A 1 95 ? 11.928 -3.425 25.635 1.00 66.88 95 ASP A CA 1
ATOM 709 C C . ASP A 1 95 ? 11.831 -2.671 26.979 1.00 66.88 95 ASP A C 1
ATOM 711 O O . ASP A 1 95 ? 10.842 -2.781 27.708 1.00 66.88 95 ASP A O 1
ATOM 715 N N . ALA A 1 96 ? 12.877 -1.922 27.347 1.00 69.81 96 ALA A N 1
ATOM 716 C CA . ALA A 1 96 ? 12.965 -1.193 28.613 1.00 69.81 96 ALA A CA 1
ATOM 717 C C . ALA A 1 96 ? 12.091 0.065 28.658 1.00 69.81 96 ALA A C 1
ATOM 719 O O . ALA A 1 96 ? 11.890 0.642 29.726 1.00 69.81 96 ALA A O 1
ATOM 720 N N . ILE A 1 97 ? 11.603 0.523 27.509 1.00 68.50 97 ILE A N 1
ATOM 721 C CA . ILE A 1 97 ? 10.708 1.670 27.418 1.00 68.50 97 ILE A CA 1
ATOM 722 C C . ILE A 1 97 ? 9.303 1.142 27.665 1.00 68.50 97 ILE A C 1
ATOM 724 O O . ILE A 1 97 ? 8.804 0.320 26.898 1.00 68.50 97 ILE A O 1
ATOM 728 N N . ALA A 1 98 ? 8.670 1.579 28.753 1.00 64.75 98 ALA A N 1
ATOM 729 C CA . ALA A 1 98 ? 7.256 1.314 28.918 1.00 64.75 98 ALA A CA 1
ATOM 730 C C . ALA A 1 98 ? 6.541 2.080 27.806 1.00 64.75 98 ALA A C 1
ATOM 732 O O . ALA A 1 98 ? 6.662 3.304 27.718 1.00 64.75 98 ALA A O 1
ATOM 733 N N . GLU A 1 99 ? 5.815 1.373 26.936 1.00 63.84 99 GLU A N 1
ATOM 734 C CA . GLU A 1 99 ? 4.811 2.064 26.141 1.00 63.84 99 GLU A CA 1
ATOM 735 C C . GLU A 1 99 ? 3.918 2.837 27.120 1.00 63.84 99 GLU A C 1
ATOM 737 O O . GLU A 1 99 ? 3.495 2.253 28.127 1.00 63.84 99 GLU A O 1
ATOM 742 N N . PRO A 1 100 ? 3.670 4.139 26.890 1.00 67.56 100 PRO A N 1
ATOM 743 C CA . PRO A 1 100 ? 2.793 4.900 27.761 1.00 67.56 100 PRO A CA 1
ATOM 744 C C . PRO A 1 100 ? 1.472 4.142 27.837 1.00 67.56 100 PRO A C 1
ATOM 746 O O . PRO A 1 100 ? 0.858 3.876 26.804 1.00 67.56 100 PRO A O 1
ATOM 749 N N . ALA A 1 101 ? 1.062 3.769 29.052 1.00 64.25 101 ALA A N 1
ATOM 750 C CA . ALA A 1 101 ? 0.043 2.744 29.306 1.00 64.25 101 ALA A CA 1
ATOM 751 C C . ALA A 1 101 ? -1.319 2.978 28.609 1.00 64.25 101 ALA A C 1
ATOM 753 O O . ALA A 1 101 ? -2.157 2.082 28.580 1.00 64.25 101 ALA A O 1
ATOM 754 N N . ALA A 1 102 ? -1.546 4.164 28.038 1.00 71.44 102 ALA A N 1
ATOM 755 C CA . ALA A 1 102 ? -2.769 4.556 27.348 1.00 71.44 102 ALA A CA 1
ATOM 756 C C . ALA A 1 102 ? -2.668 4.644 25.808 1.00 71.44 102 ALA A C 1
ATOM 758 O O . ALA A 1 102 ? -3.699 4.821 25.164 1.00 71.44 102 ALA A O 1
ATOM 759 N N . TRP A 1 103 ? -1.483 4.543 25.189 1.00 84.00 103 TRP A N 1
ATOM 760 C CA . TRP A 1 103 ? -1.319 4.735 23.734 1.00 84.00 103 TRP A CA 1
ATOM 761 C C . TRP A 1 103 ? -1.104 3.431 22.968 1.00 84.00 103 TRP A C 1
ATOM 763 O O . TRP A 1 103 ? -0.245 3.333 22.092 1.00 84.00 103 TRP A O 1
ATOM 773 N N . THR A 1 104 ? -1.905 2.422 23.299 1.00 86.00 104 THR A N 1
ATOM 774 C CA . THR A 1 104 ? -1.861 1.150 22.587 1.00 86.00 104 THR A CA 1
ATOM 775 C C . THR A 1 104 ? -2.290 1.323 21.129 1.00 86.00 104 THR A C 1
ATOM 777 O O . THR A 1 104 ? -3.102 2.179 20.767 1.00 86.00 104 THR A O 1
ATOM 780 N N . ALA A 1 105 ? -1.743 0.463 20.283 1.00 85.25 105 ALA A N 1
ATOM 781 C CA . ALA A 1 105 ? -2.336 -0.053 19.059 1.00 85.25 105 ALA A CA 1
ATOM 782 C C . ALA A 1 105 ? -3.870 0.150 18.927 1.00 85.25 105 ALA A C 1
ATOM 784 O O . ALA A 1 105 ? -4.340 0.936 18.096 1.00 85.25 105 ALA A O 1
ATOM 785 N N . ASP A 1 106 ? -4.644 -0.480 19.809 1.00 87.69 106 ASP A N 1
ATOM 786 C CA . ASP A 1 106 ? -6.108 -0.398 19.807 1.00 87.69 106 ASP A CA 1
ATOM 787 C C . ASP A 1 106 ? -6.639 0.982 20.212 1.00 87.69 106 ASP A C 1
ATOM 789 O O . ASP A 1 106 ? -7.644 1.443 19.670 1.00 87.69 106 ASP A O 1
ATOM 793 N N . ALA A 1 107 ? -5.980 1.680 21.145 1.00 90.38 107 ALA A N 1
ATOM 794 C CA . ALA A 1 107 ? -6.359 3.039 21.533 1.00 90.38 107 ALA A CA 1
ATOM 795 C C . ALA A 1 107 ? -6.222 4.020 20.357 1.00 90.38 107 ALA A C 1
ATOM 797 O O . ALA A 1 107 ? -7.124 4.829 20.127 1.00 90.38 107 ALA A O 1
ATOM 798 N N . ARG A 1 108 ? -5.151 3.896 19.557 1.00 91.50 108 ARG A N 1
ATOM 799 C CA . ARG A 1 108 ? -4.952 4.675 18.322 1.00 91.50 108 ARG A CA 1
ATOM 800 C C . ARG A 1 108 ? -6.047 4.403 17.298 1.00 91.50 108 ARG A C 1
ATOM 802 O O . ARG A 1 108 ? -6.584 5.345 16.719 1.00 91.50 108 ARG A O 1
ATOM 809 N N . LEU A 1 109 ? -6.403 3.133 17.097 1.00 91.69 109 LEU A N 1
ATOM 810 C CA . LEU A 1 109 ? -7.480 2.748 16.186 1.00 91.69 109 LEU A CA 1
ATOM 811 C C . LEU A 1 109 ? -8.840 3.274 16.659 1.00 91.69 109 LEU A C 1
ATOM 813 O O . LEU A 1 109 ? -9.579 3.861 15.875 1.00 91.69 109 LEU A O 1
ATOM 817 N N . ASN A 1 110 ? -9.153 3.127 17.947 1.00 93.94 110 ASN A N 1
ATOM 818 C CA . ASN A 1 110 ? -10.388 3.641 18.537 1.00 93.94 110 ASN A CA 1
ATOM 819 C C . ASN A 1 110 ? -10.488 5.166 18.409 1.00 93.94 110 ASN A C 1
ATOM 821 O O . ASN A 1 110 ? -11.554 5.679 18.075 1.00 93.94 110 ASN A O 1
ATOM 825 N N . LEU A 1 111 ? -9.391 5.892 18.639 1.00 94.75 111 LEU A N 1
ATOM 826 C CA . LEU A 1 111 ? -9.352 7.337 18.426 1.00 94.75 111 LEU A CA 1
ATOM 827 C C . LEU A 1 111 ? -9.573 7.688 16.950 1.00 94.75 111 LEU A C 1
ATOM 829 O O . LEU A 1 111 ? -10.374 8.569 16.653 1.00 94.75 111 LEU A O 1
ATOM 833 N N . ALA A 1 112 ? -8.914 6.982 16.027 1.00 95.69 112 ALA A N 1
ATOM 834 C CA . ALA A 1 112 ? -9.090 7.191 14.592 1.00 95.69 112 ALA A CA 1
ATOM 835 C C . ALA A 1 112 ? -10.543 6.958 14.144 1.00 95.69 112 ALA A C 1
ATOM 837 O O . ALA A 1 112 ? -11.068 7.753 13.368 1.00 95.69 112 ALA A O 1
ATOM 838 N N . ILE A 1 113 ? -11.212 5.924 14.670 1.00 96.50 113 ILE A N 1
ATOM 839 C CA . ILE A 1 113 ? -12.639 5.661 14.421 1.00 96.50 113 ILE A CA 1
ATOM 840 C C . ILE A 1 113 ? -13.489 6.854 14.857 1.00 96.50 113 ILE A C 1
ATOM 842 O O . ILE A 1 113 ? -14.276 7.345 14.055 1.00 96.50 113 ILE A O 1
ATOM 846 N N . LYS A 1 114 ? -13.295 7.358 16.081 1.00 97.75 114 LYS A N 1
ATOM 847 C CA . LYS A 1 114 ? -14.048 8.508 16.611 1.00 97.75 114 LYS A CA 1
ATOM 848 C C . LYS A 1 114 ? -13.869 9.763 15.764 1.00 97.75 114 LYS A C 1
ATOM 850 O O . LYS A 1 114 ? -14.846 10.418 15.416 1.00 97.75 114 LYS A O 1
ATOM 855 N N . VAL A 1 115 ? -12.623 10.082 15.413 1.00 97.88 115 VAL A N 1
ATOM 856 C CA . VAL A 1 115 ? -12.300 11.274 14.617 1.00 97.88 115 VAL A CA 1
ATOM 857 C C . VAL A 1 115 ? -12.913 11.172 13.220 1.00 97.88 115 VAL A C 1
ATOM 859 O O . VAL A 1 115 ? -13.609 12.087 12.797 1.00 97.88 115 VAL A O 1
ATOM 862 N N . VAL A 1 116 ? -12.724 10.049 12.521 1.00 97.19 116 VAL A N 1
ATOM 863 C CA . VAL A 1 116 ? -13.256 9.872 11.159 1.00 97.19 116 VAL A CA 1
ATOM 864 C C . VAL A 1 116 ? -14.787 9.788 11.151 1.00 97.19 116 VAL A C 1
ATOM 866 O O . VAL A 1 116 ? -15.416 10.322 10.240 1.00 97.19 116 VAL A O 1
ATOM 869 N N . ALA A 1 117 ? -15.403 9.163 12.160 1.00 97.62 117 ALA A N 1
ATOM 870 C CA . ALA A 1 117 ? -16.857 9.138 12.319 1.00 97.62 117 ALA A CA 1
ATOM 871 C C . ALA A 1 117 ? -17.424 10.556 12.493 1.00 97.62 117 ALA A C 1
ATOM 873 O O . ALA A 1 117 ? -18.359 10.929 11.786 1.00 97.62 117 ALA A O 1
ATOM 874 N N . ALA A 1 118 ? -16.803 11.371 13.355 1.00 97.81 118 ALA A N 1
ATOM 875 C CA . ALA A 1 118 ? -17.188 12.765 13.562 1.00 97.81 118 ALA A CA 1
ATOM 876 C C . ALA A 1 118 ? -17.003 13.625 12.299 1.00 97.81 118 ALA A C 1
ATOM 878 O O . ALA A 1 118 ? -17.886 14.410 11.965 1.00 97.81 118 ALA A O 1
ATOM 879 N N . GLU A 1 119 ? -15.897 13.455 11.568 1.00 97.38 119 GLU A N 1
ATOM 880 C CA . GLU A 1 119 ? -15.633 14.183 10.317 1.00 97.38 119 GLU A CA 1
ATOM 881 C C . GLU A 1 119 ? -16.662 13.883 9.220 1.00 97.38 119 GLU A C 1
ATOM 883 O O . GLU A 1 119 ? -17.042 14.775 8.465 1.00 97.38 119 GLU A O 1
ATOM 888 N N . LEU A 1 120 ? -17.098 12.626 9.110 1.00 95.44 120 LEU A N 1
ATOM 889 C CA . LEU A 1 120 ? -18.017 12.176 8.062 1.00 95.44 120 LEU A CA 1
ATOM 890 C C . LEU A 1 120 ? -19.490 12.213 8.491 1.00 95.44 120 LEU A C 1
ATOM 892 O O . LEU A 1 120 ? -20.359 11.888 7.684 1.00 95.44 120 LEU A O 1
ATOM 896 N N . GLY A 1 121 ? -19.779 12.581 9.744 1.00 96.62 121 GLY A N 1
ATOM 897 C CA . GLY A 1 121 ? -21.128 12.526 10.310 1.00 96.62 121 GLY A CA 1
ATOM 898 C C . GLY A 1 121 ? -21.716 11.110 10.329 1.00 96.62 121 GLY A C 1
ATOM 899 O O . GLY A 1 121 ? -22.923 10.946 10.162 1.00 96.62 121 GLY A O 1
ATOM 900 N N . ALA A 1 122 ? -20.869 10.087 10.473 1.00 96.94 122 ALA A N 1
ATOM 901 C CA . ALA A 1 122 ? -21.259 8.680 10.494 1.00 96.94 122 ALA A CA 1
ATOM 902 C C . ALA A 1 122 ? -21.315 8.134 11.929 1.00 96.94 122 ALA A C 1
ATOM 904 O O . ALA A 1 122 ? -20.653 8.646 12.829 1.00 96.94 122 ALA A O 1
ATOM 905 N N . ASP A 1 123 ? -22.081 7.064 12.137 1.00 97.75 123 ASP A N 1
ATOM 906 C CA . ASP A 1 123 ? -22.143 6.380 13.429 1.00 97.75 123 ASP A CA 1
ATOM 907 C C . ASP A 1 123 ? -20.837 5.619 13.738 1.00 97.75 123 ASP A C 1
ATOM 909 O O . ASP A 1 123 ? -20.296 4.910 12.883 1.00 97.75 123 ASP A O 1
ATOM 913 N N . GLU A 1 124 ? -20.333 5.741 14.972 1.00 97.94 124 GLU A N 1
ATOM 914 C CA . GLU A 1 124 ? -19.072 5.111 15.393 1.00 97.94 124 GLU A CA 1
ATOM 915 C C . GLU A 1 124 ? -19.127 3.577 15.310 1.00 97.94 124 GLU A C 1
ATOM 917 O O . GLU A 1 124 ? -18.121 2.944 14.967 1.00 97.94 124 GLU A O 1
ATOM 922 N N . ALA A 1 125 ? -20.279 2.962 15.612 1.00 97.19 125 ALA A N 1
ATOM 923 C CA . ALA A 1 125 ? -20.424 1.508 15.581 1.00 97.19 125 ALA A CA 1
ATOM 924 C C . ALA A 1 125 ? -20.430 0.978 14.140 1.00 97.19 125 ALA A C 1
ATOM 926 O O . ALA A 1 125 ? -19.807 -0.047 13.858 1.00 97.19 125 ALA A O 1
ATOM 927 N N . GLU A 1 126 ? -21.050 1.705 13.210 1.00 96.25 126 GLU A N 1
ATOM 928 C CA . GLU A 1 126 ? -21.003 1.373 11.782 1.00 96.25 126 GLU A CA 1
ATOM 929 C C . GLU A 1 126 ? -19.583 1.501 11.207 1.00 96.25 126 GLU A C 1
ATOM 931 O O . GLU A 1 126 ? -19.122 0.608 10.491 1.00 96.25 126 GLU A O 1
ATOM 936 N N . VAL A 1 127 ? -18.839 2.560 11.552 1.00 96.69 127 VAL A N 1
ATOM 937 C CA . VAL A 1 127 ? -17.433 2.704 11.128 1.00 96.69 127 VAL A CA 1
ATOM 938 C C . VAL A 1 127 ? -16.582 1.559 11.680 1.00 96.69 127 VAL A C 1
ATOM 940 O O . VAL A 1 127 ? -15.812 0.952 10.933 1.00 96.69 127 VAL A O 1
ATOM 943 N N . ARG A 1 128 ? -16.754 1.203 12.960 1.00 95.88 128 ARG A N 1
ATOM 944 C CA . ARG A 1 128 ? -16.067 0.061 13.583 1.00 95.88 128 ARG A CA 1
ATOM 945 C C . ARG A 1 128 ? -16.359 -1.247 12.850 1.00 95.88 128 ARG A C 1
ATOM 947 O O . ARG A 1 128 ? -15.423 -1.961 12.497 1.00 95.88 128 ARG A O 1
ATOM 954 N N . ARG A 1 129 ? -17.628 -1.523 12.541 1.00 95.12 129 ARG A N 1
ATOM 955 C CA . ARG A 1 129 ? -18.032 -2.715 11.782 1.00 95.12 129 ARG A CA 1
ATOM 956 C C . ARG A 1 129 ? -17.341 -2.783 10.418 1.00 95.12 129 ARG A C 1
ATOM 958 O O . ARG A 1 129 ? -16.886 -3.848 10.010 1.00 95.12 129 ARG A O 1
ATOM 965 N N . ARG A 1 130 ? -17.223 -1.659 9.703 1.00 94.56 130 ARG A N 1
ATOM 966 C CA . ARG A 1 130 ? -16.513 -1.612 8.409 1.00 94.56 130 ARG A CA 1
ATOM 967 C C . ARG A 1 130 ? -15.024 -1.902 8.548 1.00 94.56 130 ARG A C 1
ATOM 969 O O . ARG A 1 130 ? -14.461 -2.586 7.699 1.00 94.56 130 ARG A O 1
ATOM 976 N N . VAL A 1 131 ? -14.397 -1.409 9.611 1.00 93.56 131 VAL A N 1
ATOM 977 C CA . VAL A 1 131 ? -12.987 -1.678 9.921 1.00 93.56 131 VAL A CA 1
ATOM 978 C C . VAL A 1 131 ? -12.765 -3.164 10.229 1.00 93.56 131 VAL A C 1
ATOM 980 O O . VAL A 1 131 ? -11.806 -3.752 9.736 1.00 93.56 131 VAL A O 1
ATOM 983 N N . GLU A 1 132 ? -13.674 -3.801 10.968 1.00 91.81 132 GLU A N 1
ATOM 984 C CA . GLU A 1 132 ? -13.635 -5.248 11.231 1.00 91.81 132 GLU A CA 1
ATOM 985 C C . GLU A 1 132 ? -13.810 -6.074 9.949 1.00 91.81 132 GLU A C 1
ATOM 987 O O . GLU A 1 132 ? -13.093 -7.050 9.728 1.00 91.81 132 GLU A O 1
ATOM 992 N N . LEU A 1 133 ? -14.715 -5.661 9.056 1.00 91.50 133 LEU A N 1
ATOM 993 C CA . LEU A 1 133 ? -14.869 -6.297 7.746 1.00 91.50 133 LEU A CA 1
ATOM 994 C C . LEU A 1 133 ? -13.610 -6.137 6.885 1.00 91.50 133 LEU A C 1
ATOM 996 O O . LEU A 1 133 ? -13.185 -7.095 6.244 1.00 91.50 133 LEU A O 1
ATOM 1000 N N . LEU A 1 134 ? -12.982 -4.958 6.898 1.00 90.69 134 LEU A N 1
ATOM 1001 C CA . LEU A 1 134 ? -11.716 -4.725 6.203 1.00 90.69 134 LEU A CA 1
ATOM 1002 C C . LEU A 1 134 ? -10.610 -5.654 6.729 1.00 90.69 134 LEU A C 1
ATOM 1004 O O . LEU A 1 134 ? -9.879 -6.247 5.936 1.00 90.69 134 LEU A O 1
ATOM 1008 N N . ALA A 1 135 ? -10.526 -5.818 8.051 1.00 88.38 135 ALA A N 1
ATOM 1009 C CA . ALA A 1 135 ? -9.592 -6.736 8.697 1.00 88.38 135 ALA A CA 1
ATOM 1010 C C . ALA A 1 135 ? -9.795 -8.190 8.245 1.00 88.38 135 ALA A C 1
ATOM 1012 O O . ALA A 1 135 ? -8.827 -8.904 7.997 1.00 88.38 135 ALA A O 1
ATOM 1013 N N . ALA A 1 136 ? -11.051 -8.620 8.091 1.00 89.50 136 ALA A N 1
ATOM 1014 C CA . ALA A 1 136 ? -11.381 -9.968 7.635 1.00 89.50 136 ALA A CA 1
ATOM 1015 C C . ALA A 1 136 ? -10.978 -10.224 6.170 1.00 89.50 136 ALA A C 1
ATOM 1017 O O . ALA A 1 136 ? -10.654 -11.354 5.807 1.00 89.50 136 ALA A O 1
ATOM 1018 N N . VAL A 1 137 ? -10.985 -9.185 5.330 1.00 89.62 137 VAL A N 1
ATOM 1019 C CA . VAL A 1 137 ? -10.627 -9.280 3.905 1.00 89.62 137 VAL A CA 1
ATOM 1020 C C . VAL A 1 137 ? -9.105 -9.266 3.680 1.00 89.62 137 VAL A C 1
ATOM 1022 O O . VAL A 1 137 ? -8.638 -9.790 2.669 1.00 89.62 137 VAL A O 1
ATOM 1025 N N . LEU A 1 138 ? -8.315 -8.718 4.612 1.00 86.25 138 LEU A N 1
ATOM 1026 C CA . LEU A 1 138 ? -6.854 -8.585 4.506 1.00 86.25 138 LEU A CA 1
ATOM 1027 C C . LEU A 1 138 ? -6.113 -9.458 5.543 1.00 86.25 138 LEU A C 1
ATOM 1029 O O . LEU A 1 138 ? -5.539 -8.925 6.494 1.00 86.25 138 LEU A O 1
ATOM 1033 N N . PRO A 1 139 ? -6.068 -10.793 5.363 1.00 72.44 139 PRO A N 1
ATOM 1034 C CA . PRO A 1 139 ? -5.530 -11.708 6.373 1.00 72.44 139 PRO A CA 1
ATOM 1035 C C . PRO A 1 139 ? -4.017 -11.562 6.596 1.00 72.44 139 PRO A C 1
ATOM 1037 O O . PRO A 1 139 ? -3.566 -11.629 7.736 1.00 72.44 139 PRO A O 1
ATOM 1040 N N . ASP A 1 140 ? -3.234 -11.305 5.541 1.00 78.81 140 ASP A N 1
ATOM 1041 C CA . ASP A 1 140 ? -1.768 -11.149 5.647 1.00 78.81 140 ASP A CA 1
ATOM 1042 C C . ASP A 1 140 ? -1.349 -9.802 6.265 1.00 78.81 140 ASP A C 1
ATOM 1044 O O . ASP A 1 140 ? -0.166 -9.546 6.480 1.00 78.81 140 ASP A O 1
ATOM 1048 N N . GLY A 1 141 ? -2.320 -8.929 6.538 1.00 63.75 141 GLY A N 1
ATOM 1049 C CA . GLY A 1 141 ? -2.120 -7.644 7.189 1.00 63.75 141 GLY A CA 1
ATOM 1050 C C . GLY A 1 141 ? -2.088 -7.691 8.717 1.00 63.75 141 GLY A C 1
ATOM 1051 O O . GLY A 1 141 ? -1.972 -6.638 9.335 1.00 63.75 141 GLY A O 1
ATOM 1052 N N . ALA A 1 142 ? -2.227 -8.863 9.340 1.00 52.66 142 ALA A N 1
ATOM 1053 C CA . ALA A 1 142 ? -2.367 -8.976 10.790 1.00 52.66 142 ALA A CA 1
ATOM 1054 C C . ALA A 1 142 ? -1.286 -9.875 11.409 1.00 52.66 142 ALA A C 1
ATOM 1056 O O . ALA A 1 142 ? -1.015 -10.975 10.921 1.00 52.66 142 ALA A O 1
ATOM 1057 N N . PRO A 1 143 ? -0.717 -9.427 12.538 1.00 49.41 143 PRO A N 1
ATOM 1058 C CA . PRO A 1 143 ? -1.356 -9.751 13.814 1.00 49.41 143 PRO A CA 1
ATOM 1059 C C . PRO A 1 143 ? -1.895 -8.503 14.529 1.00 49.41 143 PRO A C 1
ATOM 1061 O O . PRO A 1 143 ? -1.131 -7.643 14.928 1.00 49.41 143 PRO A O 1
ATOM 1064 N N . GLY A 1 144 ? -3.220 -8.429 14.715 1.00 55.84 144 GLY A N 1
ATOM 1065 C CA . GLY A 1 144 ? -3.893 -7.342 15.439 1.00 55.84 144 GLY A CA 1
ATOM 1066 C C . GLY A 1 144 ? -3.923 -6.026 14.656 1.00 55.84 144 GLY A C 1
ATOM 1067 O O . GLY A 1 144 ? -2.900 -5.391 14.439 1.00 55.84 144 GLY A O 1
ATOM 1068 N N . LEU A 1 145 ? -5.110 -5.562 14.255 1.00 60.53 145 LEU A N 1
ATOM 1069 C CA . LEU A 1 145 ? -5.271 -4.309 13.498 1.00 60.53 145 LEU A CA 1
ATOM 1070 C C . LEU A 1 145 ? -4.630 -3.085 14.177 1.00 60.53 145 LEU A C 1
ATOM 1072 O O . LEU A 1 145 ? -4.368 -2.074 13.526 1.00 60.53 145 LEU A O 1
ATOM 1076 N N . GLY A 1 146 ? -4.401 -3.175 15.486 1.00 57.03 146 GLY A N 1
ATOM 1077 C CA . GLY A 1 146 ? -3.752 -2.141 16.260 1.00 57.03 146 GLY A CA 1
ATOM 1078 C C . GLY A 1 146 ? -2.221 -2.070 16.095 1.00 57.03 146 GLY A C 1
ATOM 1079 O O . GLY A 1 146 ? -1.678 -0.967 16.208 1.00 57.03 146 GLY A O 1
ATOM 1080 N N . ASP A 1 147 ? -1.524 -3.168 15.770 1.00 64.94 147 ASP A N 1
ATOM 1081 C CA . ASP A 1 147 ? -0.086 -3.107 15.431 1.00 64.94 147 ASP A CA 1
ATOM 1082 C C . ASP A 1 147 ? 0.134 -2.436 14.063 1.00 64.94 147 ASP A C 1
ATOM 1084 O O . ASP A 1 147 ? 1.207 -1.898 13.784 1.00 64.94 147 ASP A O 1
ATOM 1088 N N . GLY A 1 148 ? -0.942 -2.338 13.275 1.00 62.88 148 GLY A N 1
ATOM 1089 C CA . GLY A 1 148 ? -1.028 -1.541 12.062 1.00 62.88 148 GLY A CA 1
ATOM 1090 C C . GLY A 1 148 ? -0.460 -2.252 10.838 1.00 62.88 148 GLY A C 1
ATOM 1091 O O . GLY A 1 148 ? 0.452 -3.072 10.911 1.00 62.88 148 GLY A O 1
ATOM 1092 N N . LEU A 1 149 ? -1.005 -1.908 9.671 1.00 74.62 149 LEU A N 1
ATOM 1093 C CA . LEU A 1 149 ? -0.398 -2.286 8.402 1.00 74.62 149 LEU A CA 1
ATOM 1094 C C . LEU A 1 149 ? 0.926 -1.522 8.236 1.00 74.62 149 LEU A C 1
ATOM 1096 O O . LEU A 1 149 ? 0.938 -0.299 8.423 1.00 74.62 149 LEU A O 1
ATOM 1100 N N . PRO A 1 150 ? 2.037 -2.192 7.882 1.00 72.94 150 PRO A N 1
ATOM 1101 C CA . PRO A 1 150 ? 3.315 -1.519 7.704 1.00 72.94 150 PRO A CA 1
ATOM 1102 C C . PRO A 1 150 ? 3.180 -0.430 6.635 1.00 72.94 150 PRO A C 1
ATOM 1104 O O . PRO A 1 150 ? 2.860 -0.710 5.484 1.00 72.94 150 PRO A O 1
ATOM 1107 N N . GLY A 1 151 ? 3.417 0.823 7.031 1.00 75.75 151 GLY A N 1
ATOM 1108 C CA . GLY A 1 151 ? 3.322 1.985 6.143 1.00 75.75 151 GLY A CA 1
ATOM 1109 C C . GLY A 1 151 ? 1.954 2.676 6.097 1.00 75.75 151 GLY A C 1
ATOM 1110 O O . GLY A 1 151 ? 1.793 3.612 5.314 1.00 75.75 151 GLY A O 1
ATOM 1111 N N . ALA A 1 152 ? 0.985 2.271 6.924 1.00 84.75 152 ALA A N 1
ATOM 1112 C CA . ALA A 1 152 ? -0.324 2.915 7.003 1.00 84.75 152 ALA A CA 1
ATOM 1113 C C . ALA A 1 152 ? -0.651 3.396 8.414 1.00 84.75 152 ALA A C 1
ATOM 1115 O O . ALA A 1 152 ? -0.478 2.676 9.397 1.00 84.75 152 ALA A O 1
ATOM 1116 N N . THR A 1 153 ? -1.178 4.614 8.516 1.00 89.81 153 THR A N 1
ATOM 1117 C CA . THR A 1 153 ? -1.673 5.120 9.796 1.00 89.81 153 THR A CA 1
ATOM 1118 C C . THR A 1 153 ? -3.039 4.510 10.117 1.00 89.81 153 THR A C 1
ATOM 1120 O O . THR A 1 153 ? -3.810 4.178 9.216 1.00 89.81 153 THR A O 1
ATOM 1123 N N . ALA A 1 154 ? -3.390 4.404 11.403 1.00 91.56 154 ALA A N 1
ATOM 1124 C CA . ALA A 1 154 ? -4.721 3.938 11.805 1.00 91.56 154 ALA A CA 1
ATOM 1125 C C . ALA A 1 154 ? -5.843 4.783 11.163 1.00 91.56 154 ALA A C 1
ATOM 1127 O O . ALA A 1 154 ? -6.857 4.243 10.727 1.00 91.56 154 ALA A O 1
ATOM 1128 N N . GLY A 1 155 ? -5.628 6.097 11.023 1.00 92.75 155 GLY A N 1
ATOM 1129 C CA . GLY A 1 155 ? -6.546 6.995 10.320 1.00 92.75 155 GLY A CA 1
ATOM 1130 C C . GLY A 1 155 ? -6.731 6.628 8.848 1.00 92.75 155 GLY A C 1
ATOM 1131 O O . GLY A 1 155 ? -7.858 6.616 8.358 1.00 92.75 155 GLY A O 1
ATOM 1132 N N . ASP A 1 156 ? -5.654 6.264 8.151 1.00 91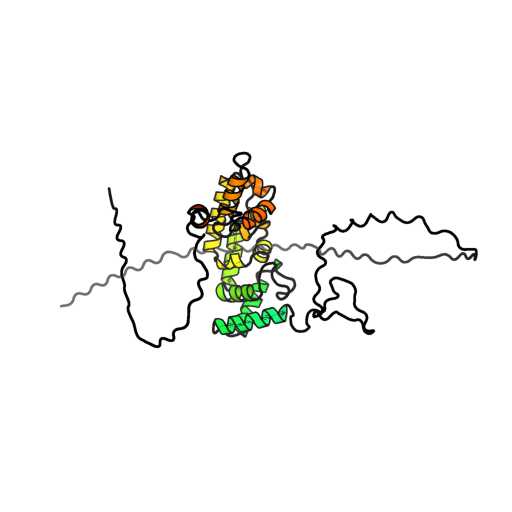.38 156 ASP A N 1
ATOM 1133 C CA . ASP A 1 156 ? -5.729 5.857 6.747 1.00 91.38 156 ASP A CA 1
ATOM 1134 C C . ASP A 1 156 ? -6.540 4.582 6.541 1.00 91.38 156 ASP A C 1
ATOM 1136 O O . ASP A 1 156 ? -7.281 4.500 5.558 1.00 91.38 156 ASP A O 1
ATOM 1140 N N . LEU A 1 157 ? -6.424 3.623 7.466 1.00 91.69 157 LEU A N 1
ATOM 1141 C CA . LEU A 1 157 ? -7.181 2.369 7.442 1.00 91.69 157 LEU A CA 1
ATOM 1142 C C . LEU A 1 157 ? -8.670 2.606 7.672 1.00 91.69 157 LEU A C 1
ATOM 1144 O O . LEU A 1 157 ? -9.497 2.076 6.933 1.00 91.69 157 LEU A O 1
ATOM 1148 N N . VAL A 1 158 ? -9.019 3.443 8.654 1.00 94.62 158 VAL A N 1
ATOM 1149 C CA . VAL A 1 158 ? -10.418 3.795 8.926 1.00 94.62 158 VAL A CA 1
ATOM 1150 C C . VAL A 1 158 ? -11.019 4.550 7.739 1.00 94.62 158 VAL A C 1
ATOM 1152 O O . VAL A 1 158 ? -12.111 4.210 7.286 1.00 94.62 158 VAL A O 1
ATOM 1155 N N . ARG A 1 159 ? -10.296 5.522 7.164 1.00 94.62 159 ARG A N 1
ATOM 1156 C CA . ARG A 1 159 ? -10.751 6.236 5.959 1.00 94.62 159 ARG A CA 1
ATOM 1157 C C . ARG A 1 159 ? -10.956 5.285 4.785 1.00 94.62 159 ARG A C 1
ATOM 1159 O O . ARG A 1 159 ? -11.966 5.394 4.097 1.00 94.62 159 ARG A O 1
ATOM 1166 N N . LEU A 1 160 ? -10.045 4.333 4.586 1.00 93.12 160 LEU A N 1
ATOM 1167 C CA . LEU A 1 160 ? -10.175 3.321 3.541 1.00 93.12 160 LEU A CA 1
ATOM 1168 C C . LEU A 1 160 ? -11.417 2.443 3.754 1.00 93.12 160 LEU A C 1
ATOM 1170 O O . LEU A 1 160 ? -12.182 2.229 2.814 1.00 93.12 160 LEU A O 1
ATOM 1174 N N . ALA A 1 161 ? -11.649 1.986 4.989 1.00 93.81 161 ALA A N 1
ATOM 1175 C CA . ALA A 1 161 ? -12.814 1.178 5.342 1.00 93.81 161 ALA A CA 1
ATOM 1176 C C . ALA A 1 161 ? -14.134 1.908 5.048 1.00 93.81 161 ALA A C 1
ATOM 1178 O O . ALA A 1 161 ? -15.092 1.295 4.576 1.00 93.81 161 ALA A O 1
ATOM 1179 N N . VAL A 1 162 ? -14.186 3.222 5.293 1.00 95.25 162 VAL A N 1
ATOM 1180 C CA . VAL A 1 162 ? -15.389 4.025 5.044 1.00 95.25 162 VAL A CA 1
ATOM 1181 C C . VAL A 1 162 ? -15.569 4.365 3.562 1.00 95.25 162 VAL A C 1
ATOM 1183 O O . VAL A 1 162 ? -16.693 4.280 3.075 1.00 95.25 162 VAL A O 1
ATOM 1186 N N . GLN A 1 163 ? -14.496 4.725 2.851 1.00 93.31 163 GLN A N 1
ATOM 1187 C CA . GLN A 1 163 ? -14.552 5.171 1.451 1.00 93.31 163 GLN A CA 1
ATOM 1188 C C . GLN A 1 163 ? -14.799 4.028 0.464 1.00 93.31 163 GLN A C 1
ATOM 1190 O O . GLN A 1 163 ? -15.629 4.158 -0.430 1.00 93.31 163 GLN A O 1
ATOM 1195 N N . CYS A 1 164 ? -14.072 2.919 0.603 1.00 89.25 164 CYS A N 1
ATOM 1196 C CA . CYS A 1 164 ? -14.131 1.819 -0.360 1.00 89.25 164 CYS A CA 1
ATOM 1197 C C . CYS A 1 164 ? -15.169 0.757 0.024 1.00 89.25 164 CYS A C 1
ATOM 1199 O O . CYS A 1 164 ? -15.680 0.055 -0.850 1.00 89.25 164 CYS A O 1
ATOM 1201 N N . GLY A 1 165 ? -15.472 0.622 1.320 1.00 89.88 165 GLY A N 1
ATOM 1202 C CA . GLY A 1 165 ? -16.260 -0.492 1.843 1.00 89.88 165 GLY A CA 1
ATOM 1203 C C . GLY A 1 165 ? -15.582 -1.854 1.634 1.00 89.88 165 GLY A C 1
ATOM 1204 O O . GLY A 1 165 ? -14.513 -1.963 1.032 1.00 89.88 165 GLY A O 1
ATOM 1205 N N . ALA A 1 166 ? -16.210 -2.923 2.127 1.00 88.50 166 ALA A N 1
ATOM 1206 C CA . ALA A 1 166 ? -15.674 -4.278 1.977 1.00 88.50 166 ALA A CA 1
ATOM 1207 C C . ALA A 1 166 ? -15.685 -4.746 0.509 1.00 88.50 166 ALA A C 1
ATOM 1209 O O . ALA A 1 166 ? -14.702 -5.310 0.027 1.00 88.50 166 ALA A O 1
ATOM 1210 N N . ASP A 1 167 ? -16.762 -4.442 -0.221 1.00 92.12 167 ASP A N 1
ATOM 1211 C CA . ASP A 1 167 ? -16.935 -4.866 -1.614 1.00 92.12 167 ASP A CA 1
ATOM 1212 C C . ASP A 1 167 ? -15.943 -4.177 -2.557 1.00 92.12 167 ASP A C 1
ATOM 1214 O O . ASP A 1 167 ? -15.367 -4.820 -3.435 1.00 92.12 167 ASP A O 1
ATOM 1218 N N . GLY A 1 168 ? -15.688 -2.878 -2.357 1.00 94.12 168 GLY A N 1
ATOM 1219 C CA . GLY A 1 168 ? -14.710 -2.134 -3.150 1.00 94.12 168 GLY A CA 1
ATOM 1220 C C . GLY A 1 168 ? -13.287 -2.641 -2.929 1.00 94.12 168 GLY A C 1
ATOM 1221 O O . GLY A 1 168 ? -12.526 -2.783 -3.889 1.00 94.12 168 GLY A O 1
ATOM 1222 N N . VAL A 1 169 ? -12.944 -2.997 -1.688 1.00 93.56 169 VAL A N 1
ATOM 1223 C CA . VAL A 1 169 ? -11.646 -3.603 -1.365 1.00 93.56 169 VAL A CA 1
ATOM 1224 C C . VAL A 1 169 ? -11.517 -4.992 -1.984 1.00 93.56 169 VAL A C 1
ATOM 1226 O O . VAL A 1 169 ? -10.511 -5.265 -2.638 1.00 93.56 169 VAL A O 1
ATOM 1229 N N . ALA A 1 170 ? -12.539 -5.843 -1.873 1.00 94.69 170 ALA A N 1
ATOM 1230 C CA . ALA A 1 170 ? -12.543 -7.158 -2.512 1.00 94.69 170 ALA A CA 1
ATOM 1231 C C . ALA A 1 170 ? -12.409 -7.051 -4.043 1.00 94.69 170 ALA A C 1
ATOM 1233 O O . ALA A 1 170 ? -11.601 -7.756 -4.650 1.00 94.69 170 ALA A O 1
ATOM 1234 N N . ALA A 1 171 ? -13.133 -6.121 -4.673 1.00 96.12 171 ALA A N 1
ATOM 1235 C CA . ALA A 1 171 ? -13.026 -5.857 -6.105 1.00 96.12 171 ALA A CA 1
ATOM 1236 C C . ALA A 1 171 ? -11.627 -5.355 -6.506 1.00 96.12 171 ALA A C 1
ATOM 1238 O O . ALA A 1 171 ? -11.107 -5.765 -7.547 1.00 96.12 171 ALA A O 1
ATOM 1239 N N . GLY A 1 172 ? -11.001 -4.505 -5.686 1.00 96.06 172 GLY A N 1
ATOM 1240 C CA . GLY A 1 172 ? -9.628 -4.032 -5.881 1.00 96.06 172 GLY A CA 1
ATOM 1241 C C . GLY A 1 172 ? -8.593 -5.155 -5.772 1.00 96.06 172 GLY A C 1
ATOM 1242 O O . GLY A 1 172 ? -7.727 -5.280 -6.637 1.00 96.06 172 GLY A O 1
ATOM 1243 N N . LEU A 1 173 ? -8.724 -6.031 -4.773 1.00 95.62 173 LEU A N 1
ATOM 1244 C CA . LEU A 1 173 ? -7.863 -7.208 -4.608 1.00 95.62 173 LEU A CA 1
ATOM 1245 C C . LEU A 1 173 ? -7.993 -8.180 -5.783 1.00 95.62 173 LEU A C 1
ATOM 1247 O O . LEU A 1 173 ? -6.987 -8.662 -6.299 1.00 95.62 173 LEU A O 1
ATOM 1251 N N . LEU A 1 174 ? -9.218 -8.433 -6.252 1.00 96.75 174 LEU A N 1
ATOM 1252 C CA . LEU A 1 174 ? -9.458 -9.258 -7.438 1.00 96.75 174 LEU A CA 1
ATOM 1253 C C . LEU A 1 174 ? -8.862 -8.623 -8.698 1.00 96.75 174 LEU A C 1
ATOM 1255 O O . LEU A 1 174 ? -8.265 -9.321 -9.515 1.00 96.75 174 LEU A O 1
ATOM 1259 N N . ALA A 1 175 ? -8.980 -7.302 -8.853 1.00 97.50 175 ALA A N 1
ATOM 1260 C CA . ALA A 1 175 ? -8.363 -6.582 -9.961 1.00 97.50 175 ALA A CA 1
ATOM 1261 C C . ALA A 1 175 ? -6.833 -6.731 -9.954 1.00 97.50 175 ALA A C 1
ATOM 1263 O O . ALA A 1 175 ? -6.255 -7.068 -10.987 1.00 97.50 175 ALA A O 1
ATOM 1264 N N . LEU A 1 176 ? -6.194 -6.563 -8.792 1.00 97.12 176 LEU A N 1
ATOM 1265 C CA . LEU A 1 176 ? -4.754 -6.774 -8.628 1.00 97.12 176 LEU A CA 1
ATOM 1266 C C . LEU A 1 176 ? -4.351 -8.232 -8.866 1.00 97.12 176 LEU A C 1
ATOM 1268 O O . LEU A 1 176 ? -3.331 -8.478 -9.501 1.00 97.12 176 LEU A O 1
ATOM 1272 N N . ARG A 1 177 ? -5.157 -9.204 -8.428 1.00 97.62 177 ARG A N 1
ATOM 1273 C CA . ARG A 1 177 ? -4.883 -10.632 -8.643 1.00 97.62 177 ARG A CA 1
ATOM 1274 C C . ARG A 1 177 ? -4.947 -11.028 -10.113 1.00 97.62 177 ARG A C 1
ATOM 1276 O O . ARG A 1 177 ? -4.129 -11.823 -10.561 1.00 97.62 177 ARG A O 1
ATOM 1283 N N . ASN A 1 178 ? -5.899 -10.470 -10.854 1.00 97.88 178 ASN A N 1
ATOM 1284 C CA . ASN A 1 178 ? -6.013 -10.691 -12.295 1.00 97.88 178 ASN A CA 1
ATOM 1285 C C . ASN A 1 178 ? -4.865 -10.024 -13.062 1.00 97.88 178 ASN A C 1
ATOM 1287 O O . ASN A 1 178 ? -4.432 -10.532 -14.090 1.00 97.88 178 ASN A O 1
ATOM 1291 N N . ALA A 1 179 ? -4.384 -8.886 -12.560 1.00 97.38 179 ALA A N 1
ATOM 1292 C CA . ALA A 1 179 ? -3.263 -8.154 -13.125 1.00 97.38 179 ALA A CA 1
ATOM 1293 C C . ALA A 1 179 ? -1.907 -8.836 -12.848 1.00 97.38 179 ALA A C 1
ATOM 1295 O O . ALA A 1 179 ? -1.069 -8.892 -13.743 1.00 97.38 179 ALA A O 1
ATOM 1296 N N . PHE A 1 180 ? -1.700 -9.350 -11.635 1.00 97.62 180 PHE A N 1
ATOM 1297 C CA . PHE A 1 180 ? -0.438 -9.933 -11.169 1.00 97.62 180 PHE A CA 1
ATOM 1298 C C . PHE A 1 180 ? -0.695 -11.328 -10.571 1.00 97.62 180 PHE A C 1
ATOM 1300 O O . PHE A 1 180 ? -0.795 -11.487 -9.347 1.00 97.62 180 PHE A O 1
ATOM 1307 N N . PRO A 1 181 ? -0.866 -12.363 -11.413 1.00 97.44 181 PRO A N 1
ATOM 1308 C CA . PRO A 1 181 ? -1.283 -13.693 -10.972 1.00 97.44 181 PRO A CA 1
ATOM 1309 C C . PRO A 1 181 ? -0.230 -14.426 -10.131 1.00 97.44 181 PRO A C 1
ATOM 1311 O O . PRO A 1 181 ? -0.578 -15.357 -9.398 1.00 97.44 181 PRO A O 1
ATOM 1314 N N . ARG A 1 182 ? 1.051 -14.048 -10.204 1.00 97.12 182 ARG A N 1
ATOM 1315 C CA . ARG A 1 182 ? 2.124 -14.662 -9.405 1.00 97.12 182 ARG A CA 1
ATOM 1316 C C . ARG A 1 182 ? 2.413 -13.883 -8.125 1.00 97.12 182 ARG A C 1
ATOM 1318 O O . ARG A 1 182 ? 2.906 -14.482 -7.173 1.00 97.12 182 ARG A O 1
ATOM 1325 N N . ALA A 1 183 ? 2.052 -12.602 -8.067 1.00 96.75 183 ALA A N 1
ATOM 1326 C CA . ALA A 1 183 ? 2.290 -11.764 -6.898 1.00 96.75 183 ALA A CA 1
ATOM 1327 C C . ALA A 1 183 ? 1.377 -12.133 -5.715 1.00 96.75 183 ALA A C 1
ATOM 1329 O O . ALA A 1 183 ? 0.190 -12.455 -5.876 1.00 96.75 183 ALA A O 1
ATOM 1330 N N . ASN A 1 184 ? 1.923 -12.030 -4.499 1.00 95.06 184 ASN A N 1
ATOM 1331 C CA . ASN A 1 184 ? 1.119 -12.051 -3.278 1.00 95.06 184 ASN A CA 1
ATOM 1332 C C . ASN A 1 184 ? 0.423 -10.686 -3.095 1.00 95.06 184 ASN A C 1
ATOM 1334 O O . ASN A 1 184 ? 1.001 -9.739 -2.560 1.00 95.06 184 ASN A O 1
ATOM 1338 N N . VAL A 1 185 ? -0.830 -10.604 -3.546 1.00 95.25 185 VAL A N 1
ATOM 1339 C CA . VAL A 1 185 ? -1.646 -9.380 -3.520 1.00 95.25 185 VAL A CA 1
ATOM 1340 C C . VAL A 1 185 ? -1.957 -8.916 -2.096 1.00 95.25 185 VAL A C 1
ATOM 1342 O O . VAL A 1 185 ? -1.961 -7.715 -1.837 1.00 95.25 185 VAL A O 1
ATOM 1345 N N . SER A 1 186 ? -2.196 -9.834 -1.161 1.00 91.62 186 SER A N 1
ATOM 1346 C CA . SER A 1 186 ? -2.494 -9.479 0.229 1.00 91.62 186 SER A CA 1
ATOM 1347 C C . SER A 1 186 ? -1.278 -8.855 0.911 1.00 91.62 186 SER A C 1
ATOM 1349 O O . SER A 1 186 ? -1.414 -7.803 1.531 1.00 91.62 186 SER A O 1
ATOM 1351 N N . ALA A 1 187 ? -0.077 -9.403 0.702 1.00 90.81 187 ALA A N 1
ATOM 1352 C CA . ALA A 1 187 ? 1.166 -8.798 1.187 1.00 90.81 187 ALA A CA 1
ATOM 1353 C C . ALA A 1 187 ? 1.481 -7.447 0.512 1.00 90.81 187 ALA A C 1
ATOM 1355 O O . ALA A 1 187 ? 1.949 -6.515 1.166 1.00 90.81 187 ALA A O 1
ATOM 1356 N N . LEU A 1 188 ? 1.207 -7.324 -0.790 1.00 93.25 188 LEU A N 1
ATOM 1357 C CA . LEU A 1 188 ? 1.373 -6.085 -1.557 1.00 93.25 188 LEU A CA 1
ATOM 1358 C C . LEU A 1 188 ? 0.501 -4.965 -0.979 1.00 93.25 188 LEU A C 1
ATOM 1360 O O . LEU A 1 188 ? 0.997 -3.881 -0.668 1.00 93.25 188 LEU A O 1
ATOM 1364 N N . VAL A 1 189 ? -0.789 -5.239 -0.784 1.00 93.12 189 VAL A N 1
ATOM 1365 C CA . VAL A 1 189 ? -1.743 -4.273 -0.227 1.00 93.12 189 VAL A CA 1
ATOM 1366 C C . VAL A 1 189 ? -1.448 -3.975 1.239 1.00 93.12 189 VAL A C 1
ATOM 1368 O O . VAL A 1 189 ? -1.580 -2.826 1.651 1.00 93.12 189 VAL A O 1
ATOM 1371 N N . ALA A 1 190 ? -0.984 -4.960 2.012 1.00 89.00 190 ALA A N 1
ATOM 1372 C CA . ALA A 1 190 ? -0.573 -4.750 3.396 1.00 89.00 190 ALA A CA 1
ATOM 1373 C C . ALA A 1 190 ? 0.558 -3.712 3.521 1.00 89.00 190 ALA A C 1
ATOM 1375 O O . ALA A 1 190 ? 0.548 -2.906 4.445 1.00 89.00 190 ALA A O 1
ATOM 1376 N N . ARG A 1 191 ? 1.500 -3.685 2.568 1.00 89.75 191 ARG A N 1
ATOM 1377 C CA . ARG A 1 191 ? 2.592 -2.694 2.518 1.00 89.75 191 ARG A CA 1
ATOM 1378 C C . ARG A 1 191 ? 2.151 -1.315 2.025 1.00 89.75 191 ARG A C 1
ATOM 1380 O O . ARG A 1 191 ? 2.791 -0.314 2.336 1.00 89.75 191 ARG A O 1
ATOM 1387 N N . ARG A 1 192 ? 1.103 -1.248 1.198 1.00 92.19 192 ARG A N 1
ATOM 1388 C CA . ARG A 1 192 ? 0.619 0.011 0.611 1.00 92.19 192 ARG A CA 1
ATOM 1389 C C . ARG A 1 192 ? -0.907 0.011 0.454 1.00 92.19 192 ARG A C 1
ATOM 1391 O O . ARG A 1 192 ? -1.414 -0.062 -0.667 1.00 92.19 192 ARG A O 1
ATOM 1398 N N . PRO A 1 193 ? -1.672 0.175 1.548 1.00 91.44 193 PRO A N 1
ATOM 1399 C CA . PRO A 1 193 ? -3.134 0.139 1.476 1.00 91.44 193 PRO A CA 1
ATOM 1400 C C . PRO A 1 193 ? -3.731 1.343 0.738 1.00 91.44 193 PRO A C 1
ATOM 1402 O O . PRO A 1 193 ? -4.872 1.279 0.288 1.00 91.44 193 PRO A O 1
ATOM 1405 N N . GLY A 1 194 ? -2.956 2.418 0.542 1.00 91.81 194 GLY A N 1
ATOM 1406 C CA . GLY A 1 194 ? -3.350 3.565 -0.281 1.00 91.81 194 GLY A CA 1
ATOM 1407 C C . GLY A 1 194 ? -3.730 3.194 -1.719 1.00 91.81 194 GLY A C 1
ATOM 1408 O O . GLY A 1 194 ? -4.581 3.861 -2.300 1.00 91.81 194 GLY A O 1
ATOM 1409 N N . LEU A 1 195 ? -3.198 2.088 -2.258 1.00 93.88 195 LEU A N 1
ATOM 1410 C CA . LEU A 1 195 ? -3.541 1.591 -3.596 1.00 93.88 195 LEU A CA 1
ATOM 1411 C C . LEU A 1 195 ? -5.033 1.270 -3.739 1.00 93.88 195 LEU A C 1
ATOM 1413 O O . LEU A 1 195 ? -5.624 1.507 -4.789 1.00 93.88 195 LEU A O 1
ATOM 1417 N N . LEU A 1 196 ? -5.676 0.788 -2.673 1.00 94.31 196 LEU A N 1
ATOM 1418 C CA . LEU A 1 196 ? -7.096 0.439 -2.707 1.00 94.31 196 LEU A CA 1
ATOM 1419 C C . LEU A 1 196 ? -8.010 1.665 -2.881 1.00 94.31 196 LEU A C 1
ATOM 1421 O O . LEU A 1 196 ? -9.145 1.506 -3.328 1.00 94.31 196 LEU A O 1
ATOM 1425 N N . ARG A 1 197 ? -7.516 2.884 -2.613 1.00 93.88 197 ARG A N 1
ATOM 1426 C CA . ARG A 1 197 ? -8.276 4.131 -2.812 1.00 93.88 197 ARG A CA 1
ATOM 1427 C C . ARG A 1 197 ? -8.538 4.450 -4.286 1.00 93.88 197 ARG A C 1
ATOM 1429 O O . ARG A 1 197 ? -9.506 5.141 -4.579 1.00 93.88 197 ARG A O 1
ATOM 1436 N N . LEU A 1 198 ? -7.722 3.932 -5.208 1.00 94.44 198 LEU A N 1
ATOM 1437 C CA . LEU A 1 198 ? -7.895 4.122 -6.658 1.00 94.44 198 LEU A CA 1
ATOM 1438 C C . LEU A 1 198 ? -9.117 3.369 -7.215 1.00 94.44 198 LEU A C 1
ATOM 1440 O O . LEU A 1 198 ? -9.570 3.640 -8.328 1.00 94.44 198 LEU A O 1
ATOM 1444 N N . GLY A 1 199 ? -9.653 2.412 -6.451 1.00 95.25 199 GLY A N 1
ATOM 1445 C CA . GLY A 1 199 ? -10.729 1.532 -6.890 1.00 95.25 199 GLY A CA 1
ATOM 1446 C C . GLY A 1 199 ? -10.281 0.506 -7.937 1.00 95.25 199 GLY A C 1
ATOM 1447 O O . GLY A 1 199 ? -9.171 0.531 -8.465 1.00 95.25 199 GLY A O 1
ATOM 1448 N N . ALA A 1 200 ? -11.167 -0.439 -8.251 1.00 96.75 200 ALA A N 1
ATOM 1449 C CA . ALA A 1 200 ? -10.832 -1.558 -9.134 1.00 96.75 200 ALA A CA 1
ATOM 1450 C C . ALA A 1 200 ? -10.543 -1.137 -10.588 1.00 96.75 200 ALA A C 1
ATOM 1452 O O . ALA A 1 200 ? -9.745 -1.791 -11.255 1.00 96.75 200 ALA A O 1
ATOM 1453 N N . GLY A 1 201 ? -11.191 -0.078 -11.087 1.00 97.06 201 GLY A N 1
ATOM 1454 C CA . GLY A 1 201 ? -10.962 0.455 -12.436 1.00 97.06 201 GLY A CA 1
ATOM 1455 C C . GLY A 1 201 ? -9.576 1.081 -12.570 1.00 97.06 201 GLY A C 1
ATOM 1456 O O . GLY A 1 201 ? -8.765 0.597 -13.358 1.00 97.06 201 GLY A O 1
ATOM 1457 N N . GLY A 1 202 ? -9.272 2.063 -11.713 1.00 96.94 202 GLY A N 1
ATOM 1458 C CA . GLY A 1 202 ? -7.971 2.735 -11.699 1.00 96.94 202 GLY A CA 1
ATOM 1459 C C . GLY A 1 202 ? -6.811 1.768 -11.462 1.00 96.94 202 GLY A C 1
ATOM 1460 O O . GLY A 1 202 ? -5.798 1.844 -12.146 1.00 96.94 202 GLY A O 1
ATOM 1461 N N . LEU A 1 203 ? -6.980 0.769 -10.587 1.00 97.19 203 LEU A N 1
ATOM 1462 C CA . LEU A 1 203 ? -5.956 -0.261 -10.377 1.00 97.19 203 LEU A CA 1
ATOM 1463 C C . LEU A 1 203 ? -5.655 -1.090 -11.633 1.00 97.19 203 LEU A C 1
ATOM 1465 O O . LEU A 1 203 ? -4.502 -1.462 -11.847 1.00 97.19 203 LEU A O 1
ATOM 1469 N N . ARG A 1 204 ? -6.655 -1.387 -12.473 1.00 97.81 204 ARG A N 1
ATOM 1470 C CA . ARG A 1 204 ? -6.423 -2.110 -13.738 1.00 97.81 204 ARG A CA 1
ATOM 1471 C C . ARG A 1 204 ? -5.655 -1.253 -14.731 1.00 97.81 204 ARG A C 1
ATOM 1473 O O . ARG A 1 204 ? -4.751 -1.772 -15.379 1.00 97.81 204 ARG A O 1
ATOM 1480 N N . GLU A 1 205 ? -6.003 0.025 -14.826 1.00 97.69 205 GLU A N 1
ATOM 1481 C CA . GLU A 1 205 ? -5.335 0.990 -15.701 1.00 97.69 205 GLU A CA 1
ATOM 1482 C C . GLU A 1 205 ? -3.884 1.205 -15.270 1.00 97.69 205 GLU A C 1
ATOM 1484 O O . GLU A 1 205 ? -2.977 1.003 -16.075 1.00 97.69 205 GLU A O 1
ATOM 1489 N N . CYS A 1 206 ? -3.643 1.488 -13.986 1.00 97.38 206 CYS A N 1
ATOM 1490 C CA . CYS A 1 206 ? -2.295 1.625 -13.435 1.00 97.38 206 CYS A CA 1
ATOM 1491 C C . CYS A 1 206 ? -1.472 0.346 -13.627 1.00 97.38 206 CYS A C 1
ATOM 1493 O O . CYS A 1 206 ? -0.319 0.414 -14.036 1.00 97.38 206 CYS A O 1
ATOM 1495 N N . ALA A 1 207 ? -2.055 -0.835 -13.398 1.00 97.75 207 ALA A N 1
ATOM 1496 C CA . ALA A 1 207 ? -1.350 -2.096 -13.609 1.00 97.75 207 ALA A CA 1
ATOM 1497 C C . ALA A 1 207 ? -1.032 -2.369 -15.090 1.00 97.75 207 ALA A C 1
ATOM 1499 O O . ALA A 1 207 ? 0.003 -2.964 -15.392 1.00 97.75 207 ALA A O 1
ATOM 1500 N N . ALA A 1 208 ? -1.911 -1.970 -16.014 1.00 97.81 208 ALA A N 1
ATOM 1501 C CA . ALA A 1 208 ? -1.665 -2.080 -17.449 1.00 97.81 208 ALA A CA 1
ATOM 1502 C C . ALA A 1 208 ? -0.535 -1.141 -17.889 1.00 97.81 208 ALA A C 1
ATOM 1504 O O . ALA A 1 208 ? 0.422 -1.612 -18.500 1.00 97.81 208 ALA A O 1
ATOM 1505 N N . GLN A 1 209 ? -0.598 0.132 -17.486 1.00 97.38 209 GLN A N 1
ATOM 1506 C CA . GLN A 1 209 ? 0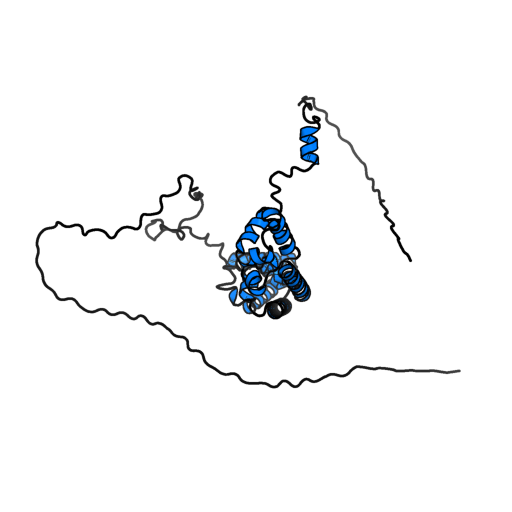.448 1.126 -17.748 1.00 97.38 209 GLN A CA 1
ATOM 1507 C C . GLN A 1 209 ? 1.795 0.694 -17.161 1.00 97.38 209 GLN A C 1
ATOM 1509 O O . GLN A 1 209 ? 2.813 0.760 -17.842 1.00 97.38 209 GLN A O 1
ATOM 1514 N N . PHE A 1 210 ? 1.797 0.184 -15.926 1.00 97.75 210 PHE A N 1
ATOM 1515 C CA . PHE A 1 210 ? 2.993 -0.339 -15.271 1.00 97.75 210 PHE A CA 1
ATOM 1516 C C . PHE A 1 210 ? 3.645 -1.462 -16.090 1.00 97.75 210 PHE A C 1
ATOM 1518 O O . PHE A 1 210 ? 4.850 -1.432 -16.332 1.00 97.75 210 PHE A O 1
ATOM 1525 N N . ARG A 1 211 ? 2.856 -2.450 -16.541 1.00 97.44 211 ARG A N 1
ATOM 1526 C CA . ARG A 1 211 ? 3.373 -3.565 -17.350 1.00 97.44 211 ARG A CA 1
ATOM 1527 C C . ARG A 1 211 ? 3.919 -3.089 -18.687 1.00 97.44 211 ARG A C 1
ATOM 1529 O O . ARG A 1 211 ? 5.003 -3.507 -19.071 1.00 97.44 211 ARG A O 1
ATOM 1536 N N . GLU A 1 212 ? 3.174 -2.236 -19.379 1.00 97.75 212 GLU A N 1
ATOM 1537 C CA . GLU A 1 212 ? 3.571 -1.701 -20.680 1.00 97.75 212 GLU A CA 1
ATOM 1538 C C . GLU A 1 212 ? 4.894 -0.935 -20.587 1.00 97.75 212 GLU A C 1
ATOM 1540 O O . GLU A 1 212 ? 5.825 -1.228 -21.333 1.00 97.75 212 GLU A O 1
ATOM 1545 N N . GLN A 1 213 ? 5.014 -0.025 -19.617 1.00 97.12 213 GLN A N 1
ATOM 1546 C CA . GLN A 1 213 ? 6.233 0.753 -19.396 1.00 97.12 213 GLN A CA 1
ATOM 1547 C C . GLN A 1 213 ? 7.421 -0.132 -19.012 1.00 97.12 213 GLN A C 1
ATOM 1549 O O . GLN A 1 213 ? 8.515 0.049 -19.538 1.00 97.12 213 GLN A O 1
ATOM 1554 N N . LEU A 1 214 ? 7.223 -1.112 -18.124 1.00 97.12 214 LEU A N 1
ATOM 1555 C CA . LEU A 1 214 ? 8.311 -1.992 -17.702 1.00 97.12 214 LEU A CA 1
ATOM 1556 C C . LEU A 1 214 ? 8.822 -2.873 -18.852 1.00 97.12 214 LEU A C 1
ATOM 1558 O O . LEU A 1 214 ? 10.032 -3.034 -19.003 1.00 97.12 214 LEU A O 1
ATOM 1562 N N . LEU A 1 215 ? 7.912 -3.417 -19.666 1.00 96.88 215 LEU A N 1
ATOM 1563 C CA . LEU A 1 215 ? 8.255 -4.247 -20.825 1.00 96.88 215 LEU A CA 1
ATOM 1564 C C . LEU A 1 215 ? 8.928 -3.422 -21.930 1.00 96.88 215 LEU A C 1
ATOM 1566 O O . LEU A 1 215 ? 9.891 -3.891 -22.535 1.00 96.88 215 LEU A O 1
ATOM 1570 N N . ALA A 1 216 ? 8.471 -2.187 -22.165 1.00 96.88 216 ALA A N 1
ATOM 1571 C CA . ALA A 1 216 ? 9.100 -1.270 -23.119 1.00 96.88 216 ALA A CA 1
ATOM 1572 C C . ALA A 1 216 ? 10.564 -0.973 -22.752 1.00 96.88 216 ALA A C 1
ATOM 1574 O O . ALA A 1 216 ? 11.420 -0.881 -23.628 1.00 96.88 216 ALA A O 1
ATOM 1575 N N . GLU A 1 217 ? 10.868 -0.916 -21.454 1.00 96.25 217 GLU A N 1
ATOM 1576 C CA . GLU A 1 217 ? 12.221 -0.719 -20.928 1.00 96.25 217 GLU A CA 1
ATOM 1577 C C . GLU A 1 217 ? 13.002 -2.021 -20.691 1.00 96.25 217 GLU A C 1
ATOM 1579 O O . GLU A 1 217 ? 13.992 -2.021 -19.954 1.00 96.25 217 GLU A O 1
ATOM 1584 N N . GLY A 1 218 ? 12.573 -3.134 -21.292 1.00 95.94 218 GLY A N 1
ATOM 1585 C CA . GLY A 1 218 ? 13.304 -4.402 -21.283 1.00 95.94 218 GLY A CA 1
ATOM 1586 C C . GLY A 1 218 ? 13.288 -5.156 -19.951 1.00 95.94 218 GLY A C 1
ATOM 1587 O O . GLY A 1 218 ? 14.221 -5.911 -19.683 1.00 95.94 218 GLY A O 1
ATOM 1588 N N . GLY A 1 219 ? 12.286 -4.929 -19.097 1.00 95.69 219 GLY A N 1
ATOM 1589 C CA . GLY A 1 219 ? 12.035 -5.773 -17.928 1.00 95.69 219 GLY A CA 1
ATOM 1590 C C . GLY A 1 219 ? 11.198 -7.009 -18.281 1.00 95.69 219 GLY A C 1
ATOM 1591 O O . GLY A 1 219 ? 10.270 -6.914 -19.070 1.00 95.69 219 GLY A O 1
ATOM 1592 N N . ASP A 1 220 ? 11.476 -8.149 -17.643 1.00 95.38 220 ASP A N 1
ATOM 1593 C CA . ASP A 1 220 ? 10.856 -9.449 -17.944 1.00 95.38 220 ASP A CA 1
ATOM 1594 C C . ASP A 1 220 ? 9.734 -9.871 -16.963 1.00 95.38 220 ASP A C 1
ATOM 1596 O O . ASP A 1 220 ? 8.682 -10.343 -17.392 1.00 95.38 220 ASP A O 1
ATOM 1600 N N . ASP A 1 221 ? 9.923 -9.701 -15.645 1.00 96.50 221 ASP A N 1
ATOM 1601 C CA . ASP A 1 221 ? 8.963 -10.127 -14.604 1.00 96.50 221 ASP A CA 1
ATOM 1602 C C . ASP A 1 221 ? 8.343 -8.926 -13.839 1.00 96.50 221 ASP A C 1
ATOM 1604 O O . ASP A 1 221 ? 8.935 -8.415 -12.878 1.00 96.50 221 ASP A O 1
ATOM 1608 N N . PRO A 1 222 ? 7.157 -8.428 -14.250 1.00 97.00 222 PRO A N 1
ATOM 1609 C CA . PRO A 1 222 ? 6.468 -7.341 -13.550 1.00 97.00 222 PRO A CA 1
ATOM 1610 C C . PRO A 1 222 ? 5.919 -7.758 -12.180 1.00 97.00 222 PRO A C 1
ATOM 1612 O O . PRO A 1 222 ? 5.868 -6.928 -11.271 1.00 97.00 222 PRO A O 1
ATOM 1615 N N . ASP A 1 223 ? 5.527 -9.024 -12.015 1.00 97.75 223 ASP A N 1
ATOM 1616 C CA . ASP A 1 223 ? 4.894 -9.530 -10.794 1.00 97.75 223 ASP A CA 1
ATOM 1617 C C . ASP A 1 223 ? 5.887 -9.507 -9.627 1.00 97.75 223 ASP A C 1
ATOM 1619 O O . ASP A 1 223 ? 5.552 -9.065 -8.524 1.00 97.75 223 ASP A O 1
ATOM 1623 N N . GLN A 1 224 ? 7.128 -9.936 -9.882 1.00 96.50 224 GLN A N 1
ATOM 1624 C CA . GLN A 1 224 ? 8.196 -9.921 -8.883 1.00 96.50 224 GLN A CA 1
ATOM 1625 C C . GLN A 1 224 ? 8.536 -8.494 -8.439 1.00 96.50 224 GLN A C 1
ATOM 1627 O O . GLN A 1 224 ? 8.672 -8.234 -7.239 1.00 96.50 224 GLN A O 1
ATOM 1632 N N . LEU A 1 225 ? 8.648 -7.563 -9.391 1.00 96.81 225 LEU A N 1
ATOM 1633 C CA . LEU A 1 225 ? 8.999 -6.176 -9.095 1.00 96.81 225 LEU A CA 1
ATOM 1634 C C . LEU A 1 225 ? 7.901 -5.473 -8.286 1.00 96.81 225 LEU A C 1
ATOM 1636 O O . LEU A 1 225 ? 8.196 -4.814 -7.291 1.00 96.81 225 LEU A O 1
ATOM 1640 N N . VAL A 1 226 ? 6.635 -5.664 -8.661 1.00 97.06 226 VAL A N 1
ATOM 1641 C CA . VAL A 1 226 ? 5.478 -5.122 -7.931 1.00 97.06 226 VAL A CA 1
ATOM 1642 C C . VAL A 1 226 ? 5.386 -5.672 -6.512 1.00 97.06 226 VAL A C 1
ATOM 1644 O O . VAL A 1 226 ? 5.067 -4.935 -5.579 1.00 97.06 226 VAL A O 1
ATOM 1647 N N . GLN A 1 227 ? 5.685 -6.958 -6.323 1.00 95.50 227 GLN A N 1
ATOM 1648 C CA . GLN A 1 227 ? 5.697 -7.562 -4.995 1.00 95.50 227 GLN A CA 1
ATOM 1649 C C . GLN A 1 227 ? 6.817 -6.989 -4.112 1.00 95.50 227 GLN A C 1
ATOM 1651 O O . GLN A 1 227 ? 6.621 -6.817 -2.905 1.00 95.50 227 GLN A O 1
ATOM 1656 N N . ALA A 1 228 ? 7.978 -6.680 -4.696 1.00 95.25 228 ALA A N 1
ATOM 1657 C CA . ALA A 1 228 ? 9.073 -6.030 -3.985 1.00 95.25 228 ALA A CA 1
ATOM 1658 C C . ALA A 1 228 ? 8.733 -4.571 -3.637 1.00 95.25 228 ALA A C 1
ATOM 1660 O O . ALA A 1 228 ? 8.905 -4.166 -2.485 1.00 95.25 228 ALA A O 1
ATOM 1661 N N . LEU A 1 229 ? 8.203 -3.816 -4.606 1.00 95.75 229 LEU A N 1
ATOM 1662 C CA . LEU A 1 229 ? 7.975 -2.372 -4.522 1.00 95.75 229 LEU A CA 1
ATOM 1663 C C . LEU A 1 229 ? 6.561 -1.963 -4.968 1.00 95.75 229 LEU A C 1
ATOM 1665 O O . LEU A 1 229 ? 6.375 -1.422 -6.063 1.00 95.75 229 LEU A O 1
ATOM 1669 N N . PRO A 1 230 ? 5.555 -2.120 -4.090 1.00 95.44 230 PRO A N 1
ATOM 1670 C CA . PRO A 1 230 ? 4.166 -1.775 -4.403 1.00 95.44 230 PRO A CA 1
ATOM 1671 C C . PRO A 1 230 ? 3.951 -0.298 -4.757 1.00 95.44 230 PRO A C 1
ATOM 1673 O O . PRO A 1 230 ? 3.026 0.033 -5.490 1.00 95.44 230 PRO A O 1
ATOM 1676 N N . GLN A 1 231 ? 4.806 0.600 -4.258 1.00 94.31 231 GLN A N 1
ATOM 1677 C CA . GLN A 1 231 ? 4.736 2.042 -4.526 1.00 94.31 231 GLN A CA 1
ATOM 1678 C C . GLN A 1 231 ? 4.934 2.414 -6.003 1.00 94.31 231 GLN A C 1
ATOM 1680 O O . GLN A 1 231 ? 4.512 3.487 -6.415 1.00 94.31 231 GLN A O 1
ATOM 1685 N N . LEU A 1 232 ? 5.536 1.538 -6.815 1.00 96.12 232 LEU A N 1
ATOM 1686 C CA . LEU A 1 232 ? 5.705 1.785 -8.250 1.00 96.12 232 LEU A CA 1
ATOM 1687 C C . LEU A 1 232 ? 4.398 1.651 -9.045 1.00 96.12 232 LEU A C 1
ATOM 1689 O O . LEU A 1 232 ? 4.349 2.084 -10.193 1.00 96.12 232 LEU A O 1
ATOM 1693 N N . LEU A 1 233 ? 3.346 1.077 -8.447 1.00 96.56 233 LEU A N 1
ATOM 1694 C CA . LEU A 1 233 ? 2.007 1.031 -9.042 1.00 96.56 233 LEU A CA 1
ATOM 1695 C C . LEU A 1 233 ? 1.274 2.375 -8.986 1.00 96.56 233 LEU A C 1
ATOM 1697 O O . LEU A 1 233 ? 0.219 2.507 -9.606 1.00 96.56 233 LEU A O 1
ATOM 1701 N N . GLU A 1 234 ? 1.784 3.356 -8.239 1.00 94.12 234 GLU A N 1
ATOM 1702 C CA . GLU A 1 234 ? 1.203 4.695 -8.232 1.00 94.12 234 GLU A CA 1
ATOM 1703 C C . GLU A 1 234 ? 1.390 5.365 -9.607 1.00 94.12 234 GLU A C 1
ATOM 1705 O O . GLU A 1 234 ? 2.432 5.194 -10.251 1.00 94.12 234 GLU A O 1
ATOM 1710 N N . PRO A 1 235 ? 0.386 6.116 -10.093 1.00 92.75 235 PRO A N 1
ATOM 1711 C CA . PRO A 1 235 ? 0.431 6.707 -11.424 1.00 92.75 235 PRO A CA 1
ATOM 1712 C C . PRO A 1 235 ? 1.644 7.635 -11.563 1.00 92.75 235 PRO A C 1
ATOM 1714 O O . PRO A 1 235 ? 1.845 8.540 -10.758 1.00 92.75 235 PRO A O 1
ATOM 1717 N N . GLY A 1 236 ? 2.468 7.393 -12.585 1.00 91.56 236 GLY A N 1
ATOM 1718 C CA . GLY A 1 236 ? 3.679 8.171 -12.868 1.00 91.56 236 GLY A CA 1
ATOM 1719 C C . GLY A 1 236 ? 4.911 7.816 -12.024 1.00 91.56 236 GLY A C 1
ATOM 1720 O O . GLY A 1 236 ? 6.017 8.194 -12.407 1.00 91.56 236 GLY A O 1
ATOM 1721 N N . ALA A 1 237 ? 4.773 7.044 -10.939 1.00 94.31 237 ALA A N 1
ATOM 1722 C CA . ALA A 1 237 ? 5.901 6.700 -10.069 1.00 94.31 237 ALA A CA 1
ATOM 1723 C C . ALA A 1 237 ? 6.964 5.866 -10.800 1.00 94.31 237 ALA A C 1
ATOM 1725 O O . ALA A 1 237 ? 8.155 6.163 -10.709 1.00 94.31 237 ALA A O 1
ATOM 1726 N N . LEU A 1 238 ? 6.541 4.852 -11.564 1.00 96.38 238 LEU A N 1
ATOM 1727 C CA . LEU A 1 238 ? 7.458 4.049 -12.375 1.00 96.38 238 LEU A CA 1
ATOM 1728 C C . LEU A 1 238 ? 8.155 4.900 -13.446 1.00 96.38 238 LEU A C 1
ATOM 1730 O O . LEU A 1 238 ? 9.369 4.806 -13.594 1.00 96.38 238 LEU A O 1
ATOM 1734 N N . ALA A 1 239 ? 7.406 5.742 -14.161 1.00 95.50 239 ALA A N 1
ATOM 1735 C CA . ALA A 1 239 ? 7.949 6.579 -15.227 1.00 95.50 239 ALA A CA 1
ATOM 1736 C C . ALA A 1 239 ? 9.063 7.508 -14.715 1.00 95.50 239 ALA A C 1
ATOM 1738 O O . ALA A 1 239 ? 10.137 7.541 -15.314 1.00 95.50 239 ALA A O 1
ATOM 1739 N N . GLY A 1 240 ? 8.850 8.172 -13.573 1.00 94.38 240 GLY A N 1
ATOM 1740 C CA . GLY A 1 240 ? 9.870 9.024 -12.953 1.00 94.38 240 GLY A CA 1
ATOM 1741 C C . GLY A 1 240 ? 11.108 8.243 -12.503 1.00 94.38 240 GLY A C 1
ATOM 1742 O O . GLY A 1 240 ? 12.232 8.683 -12.720 1.00 94.38 240 GLY A O 1
ATOM 1743 N N . VAL A 1 241 ? 10.932 7.039 -11.944 1.00 95.88 241 VAL A N 1
ATOM 1744 C CA . VAL A 1 241 ? 12.071 6.174 -11.579 1.00 95.88 241 VAL A CA 1
ATOM 1745 C C . VAL A 1 241 ? 12.856 5.738 -12.817 1.00 95.88 241 VAL A C 1
ATOM 1747 O O . VAL A 1 241 ? 14.083 5.768 -12.803 1.00 95.88 241 VAL A O 1
ATOM 1750 N N . LEU A 1 242 ? 12.176 5.348 -13.897 1.00 95.62 242 LEU A N 1
ATOM 1751 C CA . LEU A 1 242 ? 12.831 4.946 -15.143 1.00 95.62 242 LEU A CA 1
ATOM 1752 C C . LEU A 1 242 ? 13.585 6.117 -15.781 1.00 95.62 242 LEU A C 1
ATOM 1754 O O . LEU A 1 242 ? 14.708 5.932 -16.239 1.00 95.62 242 LEU A O 1
ATOM 1758 N N . GLU A 1 243 ? 13.009 7.317 -15.782 1.00 94.38 243 GLU A N 1
ATOM 1759 C CA . GLU A 1 243 ? 13.667 8.530 -16.272 1.00 94.38 243 GLU A CA 1
ATOM 1760 C C . GLU A 1 243 ? 14.946 8.845 -15.489 1.00 94.38 243 GLU A C 1
ATOM 1762 O O . GLU A 1 243 ? 16.004 9.021 -16.096 1.00 94.38 243 GLU A O 1
ATOM 176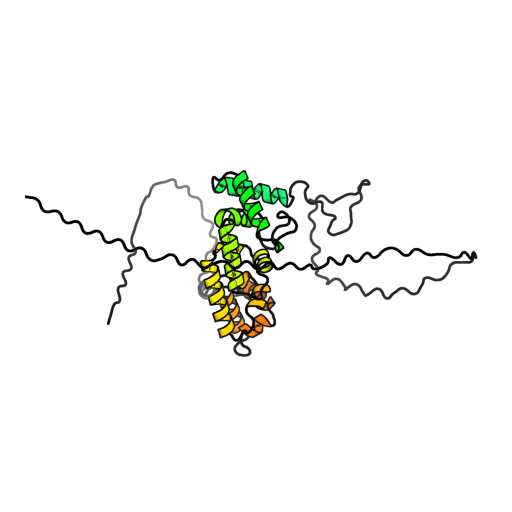7 N N . GLU A 1 244 ? 14.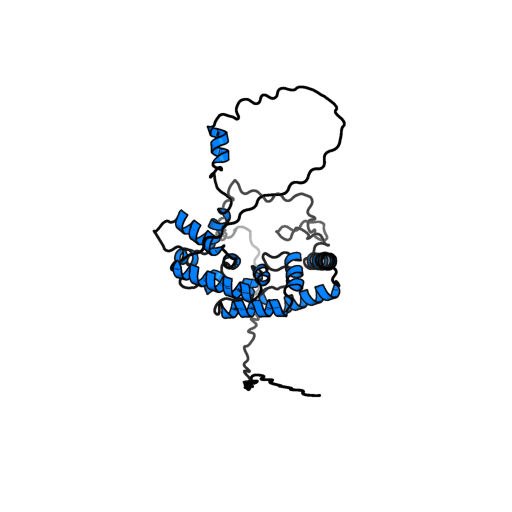893 8.807 -14.156 1.00 94.12 244 GLU A N 1
ATOM 1768 C CA . GLU A 1 244 ? 16.072 9.013 -13.311 1.00 94.12 244 GLU A CA 1
ATOM 1769 C C . GLU A 1 244 ? 17.141 7.940 -13.530 1.00 94.12 244 GLU A C 1
ATOM 1771 O O . GLU A 1 244 ? 18.331 8.251 -13.603 1.00 94.12 244 GLU A O 1
ATOM 1776 N N . LEU A 1 245 ? 16.748 6.679 -13.715 1.00 94.62 245 LEU A N 1
ATOM 1777 C CA . LEU A 1 245 ? 17.696 5.615 -14.042 1.00 94.62 245 LEU A CA 1
ATOM 1778 C C . LEU A 1 245 ? 18.359 5.839 -15.403 1.00 94.62 245 LEU A C 1
ATOM 1780 O O . LEU A 1 245 ? 19.576 5.683 -15.510 1.00 94.62 245 LEU A O 1
ATOM 1784 N N . ARG A 1 246 ? 17.604 6.262 -16.427 1.00 94.56 246 ARG A N 1
ATOM 1785 C CA . ARG A 1 246 ? 18.182 6.629 -17.732 1.00 94.56 246 ARG A CA 1
ATOM 1786 C C . ARG A 1 246 ? 19.143 7.806 -17.596 1.00 94.56 246 ARG A C 1
ATOM 1788 O O . ARG A 1 246 ? 20.219 7.784 -18.190 1.00 94.56 246 ARG A O 1
ATOM 1795 N N . ARG A 1 247 ? 18.792 8.806 -16.784 1.00 92.81 247 ARG A N 1
ATOM 1796 C CA . ARG A 1 247 ? 19.640 9.973 -16.513 1.00 92.81 247 ARG A CA 1
ATOM 1797 C C . ARG A 1 247 ? 20.946 9.585 -15.813 1.00 92.81 247 ARG A C 1
ATOM 1799 O O . ARG A 1 247 ? 21.996 10.117 -16.161 1.00 92.81 247 ARG A O 1
ATOM 1806 N N . LEU A 1 248 ? 20.895 8.669 -14.844 1.00 92.19 248 LEU A N 1
ATOM 1807 C CA . LEU A 1 248 ? 22.053 8.261 -14.038 1.00 92.19 248 LEU A CA 1
ATOM 1808 C C . LEU A 1 248 ? 22.969 7.248 -14.742 1.00 92.19 248 LEU A C 1
ATOM 1810 O O . LEU A 1 248 ? 24.188 7.346 -14.612 1.00 92.19 248 LEU A O 1
ATOM 1814 N N . PHE A 1 249 ? 22.408 6.281 -15.471 1.00 93.50 249 PHE A N 1
ATOM 1815 C CA . PHE A 1 249 ? 23.160 5.154 -16.047 1.00 93.50 249 PHE A CA 1
ATOM 1816 C C . PHE A 1 249 ? 23.316 5.217 -17.577 1.00 93.50 249 PHE A C 1
ATOM 1818 O O . PHE A 1 249 ? 24.033 4.395 -18.166 1.00 93.50 249 PHE A O 1
ATOM 1825 N N . GLY A 1 250 ? 22.692 6.206 -18.226 1.00 90.81 250 GLY A N 1
ATOM 1826 C CA . GLY A 1 250 ? 22.763 6.424 -19.668 1.00 90.81 250 GLY A CA 1
ATOM 1827 C C . GLY A 1 250 ? 22.218 5.243 -20.477 1.00 90.81 250 GLY A C 1
ATOM 1828 O O . GLY A 1 250 ? 21.293 4.554 -20.061 1.00 90.81 250 GLY A O 1
ATOM 1829 N N . ALA A 1 251 ? 22.820 4.990 -21.644 1.00 88.00 251 ALA A N 1
ATOM 1830 C CA . ALA A 1 251 ? 22.424 3.910 -22.558 1.00 88.00 251 ALA A CA 1
ATOM 1831 C C . ALA A 1 251 ? 23.090 2.549 -22.257 1.00 88.00 251 ALA A C 1
ATOM 1833 O O . ALA A 1 251 ? 22.999 1.629 -23.067 1.00 88.00 251 ALA A O 1
ATOM 1834 N N . SER A 1 252 ? 23.812 2.420 -21.137 1.00 85.31 252 SER A N 1
ATOM 1835 C CA . SER A 1 252 ? 24.631 1.230 -20.860 1.00 85.31 252 SER A CA 1
ATOM 1836 C C . SER A 1 252 ? 23.805 -0.034 -20.599 1.00 85.31 252 SER A C 1
ATOM 1838 O O . SER A 1 252 ? 24.238 -1.132 -20.949 1.00 85.31 252 SER A O 1
ATOM 1840 N N . ALA A 1 253 ? 22.611 0.114 -20.021 1.00 91.00 253 ALA A N 1
ATOM 1841 C CA . ALA A 1 253 ? 21.697 -0.984 -19.752 1.00 91.00 253 ALA A CA 1
ATOM 1842 C C . ALA A 1 253 ? 20.231 -0.514 -19.790 1.00 91.00 253 ALA A C 1
ATOM 1844 O O . ALA A 1 253 ? 19.940 0.621 -19.408 1.00 91.00 253 ALA A O 1
ATOM 1845 N N . PRO A 1 254 ? 19.298 -1.383 -20.221 1.00 95.50 254 PRO A N 1
ATOM 1846 C CA . PRO A 1 254 ? 17.872 -1.086 -20.178 1.00 95.50 254 PRO A CA 1
ATOM 1847 C C . PRO A 1 254 ? 17.412 -0.913 -18.715 1.00 95.50 254 PRO A C 1
ATOM 1849 O O . PRO A 1 254 ? 17.638 -1.814 -17.893 1.00 95.50 254 PRO A O 1
ATOM 1852 N N . PRO A 1 255 ? 16.777 0.219 -18.359 1.00 96.12 255 PRO A N 1
ATOM 1853 C CA . PRO A 1 255 ? 16.499 0.568 -16.966 1.00 96.12 255 PRO A CA 1
ATOM 1854 C C . PRO A 1 255 ? 15.483 -0.381 -16.319 1.00 96.12 255 PRO A C 1
ATOM 1856 O O . PRO A 1 255 ? 15.591 -0.659 -15.124 1.00 96.12 255 PRO A O 1
ATOM 1859 N N . GLY A 1 256 ? 14.557 -0.958 -17.095 1.00 95.88 256 GLY A N 1
ATOM 1860 C CA . GLY A 1 256 ? 13.603 -1.953 -16.597 1.00 95.88 256 GLY A CA 1
ATOM 1861 C C . GLY A 1 256 ? 14.299 -3.203 -16.056 1.00 95.88 256 GLY A C 1
ATOM 1862 O O . GLY A 1 256 ? 13.967 -3.687 -14.972 1.00 95.88 256 GLY A O 1
ATOM 1863 N N . ARG A 1 257 ? 15.343 -3.676 -16.747 1.00 95.88 257 ARG A N 1
ATOM 1864 C CA . ARG A 1 257 ? 16.136 -4.835 -16.311 1.00 95.88 257 ARG A CA 1
ATOM 1865 C C . ARG A 1 257 ? 16.994 -4.531 -15.085 1.00 95.88 257 ARG A C 1
ATOM 1867 O O . ARG A 1 257 ? 17.132 -5.373 -14.199 1.00 95.88 257 ARG A O 1
ATOM 1874 N N . MET A 1 258 ? 17.562 -3.327 -15.011 1.00 96.06 258 MET A N 1
ATOM 1875 C CA . MET A 1 258 ? 18.313 -2.883 -13.831 1.00 96.06 258 MET A CA 1
ATOM 1876 C C . MET A 1 258 ? 17.429 -2.862 -12.585 1.00 96.06 258 MET A C 1
ATOM 1878 O O . MET A 1 258 ? 17.828 -3.360 -11.533 1.00 96.06 258 MET A O 1
ATOM 1882 N N . LEU A 1 259 ? 16.212 -2.340 -12.730 1.00 96.19 259 LEU A N 1
ATOM 1883 C CA . LEU A 1 259 ? 15.239 -2.247 -11.651 1.00 96.19 259 LEU A CA 1
ATOM 1884 C C . LEU A 1 259 ? 14.808 -3.627 -11.133 1.00 96.19 259 LEU A C 1
ATOM 1886 O O . LEU A 1 259 ? 14.619 -3.802 -9.934 1.00 96.19 259 LEU A O 1
ATOM 1890 N N . GLN A 1 260 ? 14.706 -4.625 -12.012 1.00 94.94 260 GLN A N 1
ATOM 1891 C CA . GLN A 1 260 ? 14.398 -6.005 -11.619 1.00 94.94 260 GLN A CA 1
ATOM 1892 C C . GLN A 1 260 ? 15.544 -6.688 -10.872 1.00 94.94 260 GLN A C 1
ATOM 1894 O O . GLN A 1 260 ? 15.306 -7.391 -9.891 1.00 94.94 260 GLN A O 1
ATOM 1899 N N . ASN A 1 261 ? 16.785 -6.462 -11.304 1.00 95.88 261 ASN A N 1
ATOM 1900 C CA . ASN A 1 261 ? 17.961 -7.022 -10.638 1.00 95.88 261 ASN A CA 1
ATOM 1901 C C . ASN A 1 261 ? 18.224 -6.369 -9.275 1.00 95.88 261 ASN A C 1
ATOM 1903 O O . ASN A 1 261 ? 18.832 -6.979 -8.396 1.00 95.88 261 ASN A O 1
ATOM 1907 N N . SER A 1 262 ? 17.832 -5.108 -9.106 1.00 96.25 262 SER A N 1
ATOM 1908 C CA . SER A 1 262 ? 18.114 -4.321 -7.905 1.00 96.25 262 SER A CA 1
ATOM 1909 C C . SER A 1 262 ? 16.958 -3.361 -7.612 1.00 96.25 262 SER A C 1
ATOM 1911 O O . SER A 1 262 ? 17.063 -2.168 -7.908 1.00 96.25 262 SER A O 1
ATOM 1913 N N . PRO A 1 263 ? 15.855 -3.852 -7.011 1.00 95.56 263 PRO A N 1
ATOM 1914 C CA . PRO A 1 263 ? 14.681 -3.028 -6.730 1.00 95.56 263 PRO A CA 1
ATOM 1915 C C . PRO A 1 263 ? 15.018 -1.825 -5.841 1.00 95.56 263 PRO A C 1
ATOM 1917 O O . PRO A 1 263 ? 14.499 -0.738 -6.067 1.00 95.56 263 PRO A O 1
ATOM 1920 N N . ASP A 1 264 ? 15.961 -1.956 -4.906 1.00 94.81 264 ASP A N 1
ATOM 1921 C CA . ASP A 1 264 ? 16.361 -0.874 -3.993 1.00 94.81 264 ASP A CA 1
ATOM 1922 C C . ASP A 1 264 ? 16.814 0.415 -4.709 1.00 94.81 264 ASP A C 1
ATOM 1924 O O . ASP A 1 264 ? 16.715 1.507 -4.143 1.00 94.81 264 ASP A O 1
ATOM 1928 N N . LEU A 1 265 ? 17.233 0.329 -5.981 1.00 94.88 265 LEU A N 1
ATOM 1929 C CA . LEU A 1 265 ? 17.538 1.498 -6.812 1.00 94.88 265 LEU A CA 1
ATOM 1930 C C . LEU A 1 265 ? 16.338 2.444 -6.969 1.00 94.88 265 LEU A C 1
ATOM 1932 O O . LEU A 1 265 ? 16.528 3.658 -7.057 1.00 94.88 265 LEU A O 1
ATOM 1936 N N . ALA A 1 266 ? 15.109 1.922 -6.947 1.00 94.12 266 ALA A N 1
ATOM 1937 C CA . ALA A 1 266 ? 13.897 2.735 -6.984 1.00 94.12 266 ALA A CA 1
ATOM 1938 C C . ALA A 1 266 ? 13.831 3.712 -5.806 1.00 94.12 266 ALA A C 1
ATOM 1940 O O . ALA A 1 266 ? 13.470 4.875 -5.977 1.00 94.12 266 ALA A O 1
ATOM 1941 N N . LEU A 1 267 ? 14.198 3.239 -4.611 1.00 91.12 267 LEU A N 1
ATOM 1942 C CA . LEU A 1 267 ? 14.161 4.030 -3.381 1.00 91.12 267 LEU A CA 1
ATOM 1943 C C . LEU A 1 267 ? 15.190 5.162 -3.431 1.00 91.12 267 LEU A C 1
ATOM 1945 O O . LEU A 1 267 ? 14.905 6.281 -3.004 1.00 91.12 267 LEU A O 1
ATOM 1949 N N . LEU A 1 268 ? 16.360 4.892 -4.018 1.00 90.88 268 LEU A N 1
ATOM 1950 C CA . LEU A 1 268 ? 17.394 5.902 -4.233 1.00 90.88 268 LEU A CA 1
ATOM 1951 C C . LEU A 1 268 ? 16.927 6.987 -5.212 1.00 90.88 268 LEU A C 1
ATOM 1953 O O . LEU A 1 268 ? 17.138 8.167 -4.949 1.00 90.88 268 LEU A O 1
ATOM 1957 N N . CYS A 1 269 ? 16.245 6.606 -6.296 1.00 89.00 269 CYS A N 1
ATOM 1958 C CA . CYS A 1 269 ? 15.723 7.559 -7.281 1.00 89.00 269 CYS A CA 1
ATOM 1959 C C . CYS A 1 269 ? 14.598 8.433 -6.705 1.00 89.00 269 CYS A C 1
ATOM 1961 O O . CYS A 1 269 ? 14.548 9.631 -6.968 1.00 89.00 269 CYS A O 1
ATOM 1963 N N . GLN A 1 270 ? 13.727 7.873 -5.861 1.00 82.31 270 GLN A N 1
ATOM 1964 C CA . GLN A 1 270 ? 12.641 8.633 -5.228 1.00 82.31 270 GLN A CA 1
ATOM 1965 C C . GLN A 1 270 ? 13.142 9.698 -4.255 1.00 82.31 270 GLN A C 1
ATOM 1967 O O . GLN A 1 270 ? 12.558 10.772 -4.178 1.00 82.31 270 GLN A O 1
ATOM 1972 N N . SER A 1 271 ? 14.244 9.440 -3.545 1.00 72.31 271 SER A N 1
ATOM 1973 C CA . SER A 1 271 ? 14.859 10.454 -2.682 1.00 72.31 271 SER A CA 1
ATOM 1974 C C . SER A 1 271 ? 15.411 11.645 -3.472 1.00 72.31 271 SER A C 1
ATOM 1976 O O . SER A 1 271 ? 15.617 12.705 -2.885 1.00 72.31 271 SER A O 1
ATOM 1978 N N . LEU A 1 272 ? 15.691 11.475 -4.766 1.00 61.75 272 LEU A N 1
ATOM 1979 C CA . LEU A 1 272 ? 16.236 12.525 -5.625 1.00 61.75 272 LEU A CA 1
ATOM 1980 C C . LEU A 1 272 ? 15.131 13.378 -6.258 1.00 61.75 272 LEU A C 1
ATOM 1982 O O . LEU A 1 272 ? 15.353 14.561 -6.513 1.00 61.75 272 LEU A O 1
ATOM 1986 N N . ALA A 1 273 ? 13.930 12.820 -6.433 1.00 62.31 273 ALA A N 1
ATOM 1987 C CA . ALA A 1 273 ? 12.757 13.560 -6.878 1.00 62.31 273 ALA A CA 1
ATOM 1988 C C . ALA A 1 273 ? 12.375 14.622 -5.827 1.00 62.31 273 ALA A C 1
ATOM 1990 O O . ALA A 1 273 ? 11.859 14.317 -4.755 1.00 62.31 273 ALA A O 1
ATOM 1991 N N . GLY A 1 274 ? 12.686 15.887 -6.117 1.00 60.81 274 GLY A N 1
ATOM 1992 C CA . GLY A 1 274 ? 12.461 17.025 -5.216 1.00 60.81 274 GLY A CA 1
ATOM 1993 C C . GLY A 1 274 ? 13.667 17.409 -4.353 1.00 60.81 274 GLY A C 1
ATOM 1994 O O . GLY A 1 274 ? 13.702 18.516 -3.823 1.00 60.81 274 GLY A O 1
ATOM 1995 N N . GLN A 1 275 ? 14.702 16.567 -4.279 1.00 62.00 275 GLN A N 1
ATOM 1996 C CA . GLN A 1 275 ? 16.033 16.991 -3.839 1.00 62.00 275 GLN A CA 1
ATOM 1997 C C . GLN A 1 275 ? 16.840 17.418 -5.059 1.00 62.00 275 GLN A C 1
ATOM 1999 O O . GLN A 1 275 ? 17.892 16.838 -5.342 1.00 62.00 275 GLN A O 1
ATOM 2004 N N . SER A 1 276 ? 16.353 18.431 -5.789 1.00 55.59 276 SER A N 1
ATOM 2005 C CA . SER A 1 276 ? 17.175 19.081 -6.803 1.00 55.59 276 SER A CA 1
ATOM 2006 C C . SER A 1 276 ? 18.420 19.598 -6.078 1.00 55.59 276 SER A C 1
ATOM 2008 O O . SER A 1 276 ? 18.413 20.534 -5.277 1.00 55.59 276 SER A O 1
ATOM 2010 N N . ARG A 1 277 ? 19.515 18.855 -6.225 1.00 51.47 277 ARG A N 1
ATOM 2011 C CA . ARG A 1 277 ? 20.716 19.004 -5.405 1.00 51.47 277 ARG A CA 1
ATOM 2012 C C . ARG A 1 277 ? 21.566 20.150 -5.945 1.00 51.47 277 ARG A C 1
ATOM 2014 O O . ARG A 1 277 ? 22.766 19.995 -6.144 1.00 51.47 277 ARG A O 1
ATOM 2021 N N . GLY A 1 278 ? 20.929 21.290 -6.210 1.00 54.84 278 GLY A N 1
ATOM 2022 C CA . GLY A 1 278 ? 21.561 22.460 -6.796 1.00 54.84 278 GLY A CA 1
ATOM 2023 C C . GLY A 1 278 ? 21.188 22.769 -8.244 1.00 54.84 278 GLY A C 1
ATOM 2024 O O . GLY A 1 278 ? 21.847 23.638 -8.809 1.00 54.84 278 GLY A O 1
ATOM 2025 N N . GLU A 1 279 ? 20.114 22.201 -8.814 1.00 53.75 279 GLU A N 1
ATOM 2026 C CA . GLU A 1 279 ? 19.336 22.983 -9.794 1.00 53.75 279 GLU A CA 1
ATOM 2027 C C . GLU A 1 279 ? 18.627 24.076 -9.000 1.00 53.75 279 GLU A C 1
ATOM 2029 O O . GLU A 1 279 ? 17.462 24.002 -8.627 1.00 53.75 279 GLU A O 1
ATOM 2034 N N . ARG A 1 280 ? 19.438 25.052 -8.601 1.00 59.53 280 ARG A N 1
ATOM 2035 C CA . ARG A 1 280 ? 18.981 26.356 -8.179 1.00 59.53 280 ARG A CA 1
ATOM 2036 C C . ARG A 1 280 ? 18.129 26.855 -9.331 1.00 59.53 280 ARG A C 1
ATOM 2038 O O . ARG A 1 280 ? 18.649 26.900 -10.447 1.00 59.53 280 ARG A O 1
ATOM 2045 N N . ASP A 1 281 ? 16.871 27.189 -9.056 1.00 65.38 281 ASP A N 1
ATOM 2046 C CA . ASP A 1 281 ? 15.982 27.789 -10.049 1.00 65.38 281 ASP A CA 1
ATOM 2047 C C . ASP A 1 281 ? 16.763 28.816 -10.874 1.00 65.38 281 ASP A C 1
ATOM 2049 O O . ASP A 1 281 ? 17.583 29.560 -10.320 1.00 65.38 281 ASP A O 1
ATOM 2053 N N . GLU A 1 282 ? 16.539 28.870 -12.190 1.00 70.44 282 GLU A N 1
ATOM 2054 C CA . GLU A 1 282 ? 17.160 29.906 -13.025 1.00 70.44 282 GLU A CA 1
ATOM 2055 C C . GLU A 1 282 ? 16.946 31.296 -12.422 1.00 70.44 282 GLU A C 1
ATOM 2057 O O . GLU A 1 282 ? 17.823 32.144 -12.531 1.00 70.44 282 GLU A O 1
ATOM 2062 N N . ASP A 1 283 ? 15.828 31.504 -11.726 1.00 70.12 283 ASP A N 1
ATOM 2063 C CA . ASP A 1 283 ? 15.533 32.720 -10.980 1.00 70.12 283 ASP A CA 1
ATOM 2064 C C . ASP A 1 283 ? 16.459 32.923 -9.775 1.00 70.12 283 ASP A C 1
ATOM 2066 O O . ASP A 1 283 ? 16.944 34.031 -9.573 1.00 70.12 283 ASP A O 1
ATOM 2070 N N . TYR A 1 284 ? 16.802 31.874 -9.023 1.00 72.12 284 TYR A N 1
ATOM 2071 C CA . TYR A 1 284 ? 17.795 31.947 -7.945 1.00 72.12 284 TYR A CA 1
ATOM 2072 C C . TYR A 1 284 ? 19.210 32.196 -8.486 1.00 72.12 284 TYR A C 1
ATOM 2074 O O . TYR A 1 284 ? 19.967 32.992 -7.927 1.00 72.12 284 TYR A O 1
ATOM 2082 N N . LEU A 1 285 ? 19.586 31.541 -9.589 1.00 78.81 285 LEU A N 1
ATOM 2083 C CA . LEU A 1 285 ? 20.860 31.812 -10.261 1.00 78.81 285 LEU A CA 1
ATOM 2084 C C . LEU A 1 285 ? 20.877 33.237 -10.822 1.00 78.81 285 LEU A C 1
ATOM 2086 O O . LEU A 1 285 ? 21.860 33.949 -10.634 1.00 78.81 285 LEU A O 1
ATOM 2090 N N . ARG A 1 286 ? 19.785 33.705 -11.433 1.00 77.62 286 ARG A N 1
ATOM 2091 C CA . ARG A 1 286 ? 19.640 35.093 -11.882 1.00 77.62 286 ARG A CA 1
ATOM 2092 C C . ARG A 1 286 ? 19.713 36.059 -10.715 1.00 77.62 286 ARG A C 1
ATOM 2094 O O . ARG A 1 286 ? 20.364 37.077 -10.870 1.00 77.62 286 ARG A O 1
ATOM 2101 N N 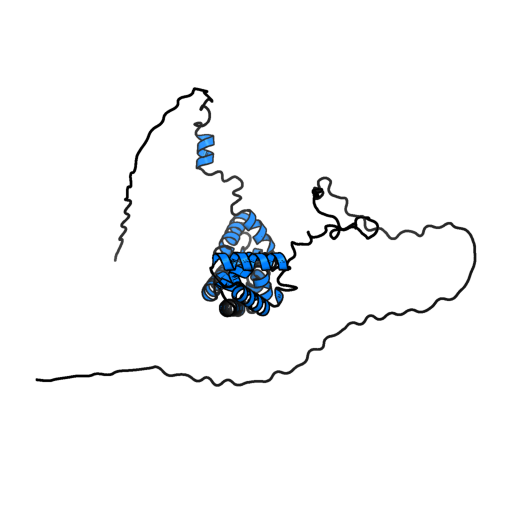. ASP A 1 287 ? 19.132 35.784 -9.557 1.00 74.69 287 ASP A N 1
ATOM 2102 C CA . ASP A 1 287 ? 19.178 36.720 -8.427 1.00 74.69 287 ASP A CA 1
ATOM 2103 C C . ASP A 1 287 ? 20.598 36.835 -7.840 1.00 74.69 287 ASP A C 1
ATOM 2105 O O . ASP A 1 287 ? 21.071 37.934 -7.542 1.00 74.69 287 ASP A O 1
ATOM 2109 N N . ILE A 1 288 ? 21.347 35.724 -7.801 1.00 76.69 288 ILE A N 1
ATOM 2110 C CA . ILE A 1 288 ? 22.769 35.725 -7.418 1.00 76.69 288 ILE A CA 1
ATOM 2111 C C . ILE A 1 288 ? 23.645 36.427 -8.465 1.00 76.69 288 ILE A C 1
ATOM 2113 O O . ILE A 1 288 ? 24.506 37.230 -8.104 1.00 76.69 288 ILE A O 1
ATOM 2117 N N . TYR A 1 289 ? 23.457 36.134 -9.754 1.00 78.25 289 TYR A N 1
ATOM 2118 C CA . TYR A 1 289 ? 24.352 36.605 -10.819 1.00 78.25 289 TYR A CA 1
ATOM 2119 C C . TYR A 1 289 ? 23.938 37.942 -11.450 1.00 78.25 289 TYR A C 1
ATOM 2121 O O . TYR A 1 289 ? 24.770 38.594 -12.075 1.00 78.25 289 TYR A O 1
ATOM 2129 N N . SER A 1 290 ? 22.699 38.406 -11.263 1.00 78.94 290 SER A N 1
ATOM 2130 C CA . SER A 1 290 ? 22.238 39.721 -11.746 1.00 78.94 290 SER A CA 1
ATOM 2131 C C . SER A 1 290 ? 22.735 40.888 -10.893 1.00 78.94 290 SER A C 1
ATOM 2133 O O . SER A 1 290 ? 22.500 42.044 -11.242 1.00 78.94 290 SER A O 1
ATOM 2135 N N . GLY A 1 291 ? 23.418 40.619 -9.772 1.00 63.34 291 GLY A N 1
ATOM 2136 C CA . GLY A 1 291 ? 24.048 41.652 -8.947 1.00 63.34 291 GLY A CA 1
ATOM 2137 C C . GLY A 1 291 ? 23.065 42.630 -8.292 1.00 63.34 291 GLY A C 1
ATOM 2138 O O . GLY A 1 291 ? 23.489 43.654 -7.757 1.00 63.34 291 GLY A O 1
ATOM 2139 N N . ARG A 1 292 ? 21.754 42.345 -8.306 1.00 57.50 292 ARG A N 1
ATOM 2140 C CA . ARG A 1 292 ? 20.721 43.270 -7.810 1.00 57.50 292 ARG A CA 1
ATOM 2141 C C . ARG A 1 292 ? 20.486 43.188 -6.295 1.00 57.50 292 ARG A C 1
ATOM 2143 O O . ARG A 1 292 ? 19.877 44.092 -5.728 1.00 57.50 292 ARG A O 1
ATOM 2150 N N . GLY A 1 293 ? 21.013 42.159 -5.627 1.00 55.28 293 GLY A N 1
ATOM 2151 C CA . GLY A 1 293 ? 20.820 41.903 -4.192 1.00 55.28 293 GLY A CA 1
ATOM 2152 C C . GLY A 1 293 ? 21.855 42.512 -3.232 1.00 55.28 293 GLY A C 1
ATOM 2153 O O . GLY A 1 293 ? 21.752 42.303 -2.028 1.00 55.28 293 GLY A O 1
ATOM 2154 N N . GLY A 1 294 ? 22.853 43.260 -3.714 1.00 53.12 294 GLY A N 1
ATOM 2155 C CA . GLY A 1 294 ? 23.972 43.728 -2.878 1.00 53.12 294 GLY A CA 1
ATOM 2156 C C . GLY A 1 294 ? 23.781 45.052 -2.125 1.00 53.12 294 GLY A C 1
ATOM 2157 O O . GLY A 1 294 ? 24.674 45.440 -1.377 1.00 53.12 294 GLY A O 1
ATOM 2158 N N . ALA A 1 295 ? 22.676 45.784 -2.312 1.00 55.00 295 ALA A N 1
ATOM 2159 C CA . ALA A 1 295 ? 22.583 47.161 -1.805 1.00 55.00 295 ALA A CA 1
ATOM 2160 C C . ALA A 1 295 ? 21.179 47.600 -1.357 1.00 55.00 295 ALA A C 1
ATOM 2162 O O . ALA A 1 295 ? 20.753 48.719 -1.636 1.00 55.00 295 ALA A O 1
ATOM 2163 N N . ARG A 1 296 ? 20.448 46.761 -0.615 1.00 54.78 296 ARG A N 1
ATOM 2164 C CA . ARG A 1 296 ? 19.385 47.278 0.265 1.00 54.78 296 ARG A CA 1
ATOM 2165 C C . ARG A 1 296 ? 19.892 47.303 1.691 1.00 54.78 296 ARG A C 1
ATOM 2167 O O . ARG A 1 296 ? 19.712 46.375 2.470 1.00 54.78 296 ARG A O 1
ATOM 2174 N N . GLY A 1 297 ? 20.595 48.399 1.962 1.00 48.44 297 GLY A N 1
ATOM 2175 C CA . GLY A 1 297 ? 20.994 48.802 3.291 1.00 48.44 297 GLY A CA 1
ATOM 2176 C C . GLY A 1 297 ? 19.791 48.814 4.223 1.00 48.44 297 GLY A C 1
ATOM 2177 O O . GLY A 1 297 ? 18.708 49.295 3.893 1.00 48.44 297 GLY A O 1
ATOM 2178 N N . ASN A 1 298 ? 20.037 48.268 5.401 1.00 50.31 298 ASN A N 1
ATOM 2179 C CA . ASN A 1 298 ? 19.208 48.357 6.579 1.00 50.31 298 ASN A CA 1
ATOM 2180 C C . ASN A 1 298 ? 19.216 49.820 7.072 1.00 50.31 298 ASN A C 1
ATOM 2182 O O . ASN A 1 298 ? 19.882 50.152 8.048 1.00 50.31 298 ASN A O 1
ATOM 2186 N N . SER A 1 299 ? 18.565 50.734 6.348 1.00 47.16 299 SER A N 1
ATOM 2187 C CA . SER A 1 299 ? 18.319 52.090 6.833 1.00 47.16 299 SER A CA 1
ATOM 2188 C C . SER A 1 299 ? 17.074 52.064 7.705 1.00 47.16 299 SER A C 1
ATOM 2190 O O . SER A 1 299 ? 15.942 52.092 7.224 1.00 47.16 299 SER A O 1
ATOM 2192 N N . ALA A 1 300 ? 17.328 51.982 9.005 1.00 54.22 300 ALA A N 1
ATOM 2193 C CA . ALA A 1 300 ? 16.392 52.340 10.046 1.00 54.22 300 ALA A CA 1
ATOM 2194 C C . ALA A 1 300 ? 15.849 53.764 9.810 1.00 54.22 300 ALA A C 1
ATOM 2196 O O . ALA A 1 300 ? 16.566 54.751 9.938 1.00 54.22 300 ALA A O 1
ATOM 2197 N N . SER A 1 301 ? 14.568 53.853 9.482 1.00 46.06 301 SER A N 1
ATOM 2198 C CA . SER A 1 301 ? 13.709 55.028 9.642 1.00 46.06 301 SER A CA 1
ATOM 2199 C C . SER A 1 301 ? 12.310 54.437 9.767 1.00 46.06 301 SER A C 1
ATOM 2201 O O . SER A 1 301 ? 11.834 53.788 8.845 1.00 46.06 301 SER A O 1
ATOM 2203 N N . GLY A 1 302 ? 11.715 54.408 10.948 1.00 43.28 302 GLY A N 1
ATOM 2204 C CA . GLY A 1 302 ? 11.149 55.602 11.551 1.00 43.28 302 GLY A CA 1
ATOM 2205 C C . GLY A 1 302 ? 9.636 55.419 11.490 1.00 43.28 302 GLY A C 1
ATOM 2206 O O . GLY A 1 302 ? 9.065 55.298 10.414 1.00 43.28 302 GLY A O 1
ATOM 2207 N N . SER A 1 303 ? 9.045 55.291 12.670 1.00 50.50 303 SER A N 1
ATOM 2208 C CA . SER A 1 303 ? 7.626 55.443 12.985 1.00 50.50 303 SER A CA 1
ATOM 2209 C C . SER A 1 303 ? 6.822 56.273 11.981 1.00 50.50 303 SER A C 1
ATOM 2211 O O . SER A 1 303 ? 7.163 57.434 11.780 1.00 50.50 303 SER A O 1
ATOM 2213 N N . ASP A 1 304 ? 5.689 55.747 11.506 1.00 44.72 304 ASP A N 1
ATOM 2214 C CA . ASP A 1 304 ? 4.452 56.515 11.635 1.00 44.72 304 ASP A CA 1
ATOM 2215 C C . ASP A 1 304 ? 3.189 55.644 11.642 1.00 44.72 304 ASP A C 1
ATOM 2217 O O . ASP A 1 304 ? 3.018 54.686 10.887 1.00 44.72 304 ASP A O 1
ATOM 2221 N N . SER A 1 305 ? 2.322 56.014 12.567 1.00 52.34 305 SER A N 1
ATOM 2222 C CA . SER A 1 305 ? 0.943 55.599 12.764 1.00 52.34 305 SER A CA 1
ATOM 2223 C C . SER A 1 305 ? 0.048 56.084 11.621 1.00 52.34 305 SER A C 1
ATOM 2225 O O . SER A 1 305 ? 0.042 57.266 11.298 1.00 52.34 305 SER A O 1
ATOM 2227 N N . GLY A 1 306 ? -0.780 55.199 11.063 1.00 41.78 306 GLY A N 1
ATOM 2228 C CA . GLY A 1 306 ? -1.737 55.567 10.020 1.00 41.78 306 GLY A CA 1
ATOM 2229 C C . GLY A 1 306 ? -2.943 54.639 9.979 1.00 41.78 306 GLY A C 1
ATOM 2230 O O . GLY A 1 306 ? -2.912 53.587 9.351 1.00 41.78 306 GLY A O 1
ATOM 2231 N N . SER A 1 307 ? -4.001 55.051 10.673 1.00 48.84 307 SER A N 1
ATOM 2232 C CA . SER A 1 307 ? -5.363 54.531 10.555 1.00 48.84 307 SER A CA 1
ATOM 2233 C C . SER A 1 307 ? -5.980 54.841 9.183 1.00 48.84 307 SER A C 1
ATOM 2235 O O . SER A 1 307 ? -5.730 55.902 8.617 1.00 48.84 307 SER A O 1
ATOM 2237 N N . GLY A 1 308 ? -6.890 53.972 8.729 1.00 38.41 308 GLY A N 1
ATOM 2238 C CA . GLY A 1 308 ? -7.755 54.159 7.552 1.00 38.41 308 GLY A CA 1
ATOM 2239 C C . GLY A 1 308 ? -7.463 53.100 6.484 1.00 38.41 308 GLY A C 1
ATOM 2240 O O . GLY A 1 308 ? -6.316 52.849 6.164 1.00 38.41 308 GLY A O 1
ATOM 2241 N N . GLY A 1 309 ? -8.411 52.376 5.903 1.00 39.19 309 GLY A N 1
ATOM 2242 C CA . GLY A 1 309 ? -9.842 52.587 5.773 1.00 39.19 309 GLY A CA 1
ATOM 2243 C C . GLY A 1 309 ? -10.208 52.249 4.328 1.00 39.19 309 GLY A C 1
ATOM 2244 O O . GLY A 1 309 ? -9.713 52.902 3.422 1.00 39.19 309 GLY A O 1
ATOM 2245 N N . GLY A 1 310 ? -11.085 51.259 4.135 1.00 39.56 310 GLY A N 1
ATOM 2246 C CA . GLY A 1 310 ? -11.865 51.061 2.908 1.00 39.56 310 GLY A CA 1
ATOM 2247 C C . GLY A 1 310 ? -11.138 50.486 1.685 1.00 39.56 310 GLY A C 1
ATOM 2248 O O . GLY A 1 310 ? -9.983 50.785 1.413 1.00 39.56 310 GLY A O 1
ATOM 2249 N N . GLY A 1 311 ? -11.873 49.696 0.897 1.00 37.56 311 GLY A N 1
ATOM 2250 C CA . GLY A 1 311 ? -11.502 49.449 -0.497 1.00 37.56 311 GLY A CA 1
ATOM 2251 C C . GLY A 1 311 ? -11.786 48.050 -1.015 1.00 37.56 311 GLY A C 1
ATOM 2252 O O . GLY A 1 311 ? -10.869 47.291 -1.298 1.00 37.56 311 GLY A O 1
ATOM 2253 N N . SER A 1 312 ? -13.063 47.731 -1.196 1.00 49.91 312 SER A N 1
ATOM 2254 C CA . SER A 1 312 ? -13.525 46.700 -2.123 1.00 49.91 312 SER A CA 1
ATOM 2255 C C . SER A 1 312 ? -12.970 46.952 -3.533 1.00 49.91 312 SER A C 1
ATOM 2257 O O . SER A 1 312 ? -13.029 48.084 -4.007 1.00 49.91 312 SER A O 1
ATOM 2259 N N . SER A 1 313 ? -12.536 45.920 -4.256 1.00 45.41 313 SER A N 1
ATOM 2260 C CA . SER A 1 313 ? -12.850 45.795 -5.689 1.00 45.41 313 SER A CA 1
ATOM 2261 C C . SER A 1 313 ? -12.469 44.431 -6.260 1.00 45.41 313 SER A C 1
ATOM 2263 O O . SER A 1 313 ? -11.344 43.952 -6.200 1.00 45.41 313 SER A O 1
ATOM 2265 N N . SER A 1 314 ? -13.502 43.836 -6.829 1.00 49.22 314 SER A N 1
ATOM 2266 C CA . SER A 1 314 ? -13.560 42.740 -7.776 1.00 49.22 314 SER A CA 1
ATOM 2267 C C . SER A 1 314 ? -13.111 43.157 -9.184 1.00 49.22 314 SER A C 1
ATOM 2269 O O . SER A 1 314 ? -13.587 44.168 -9.695 1.00 49.22 314 SER A O 1
ATOM 2271 N N . SER A 1 315 ? -12.340 42.303 -9.856 1.00 50.22 315 SER A N 1
ATOM 2272 C CA . SER A 1 315 ? -12.293 42.125 -11.322 1.00 50.22 315 SER A CA 1
ATOM 2273 C C . SER A 1 315 ? -11.622 40.761 -11.574 1.00 50.22 315 SER A C 1
ATOM 2275 O O . SER A 1 315 ? -10.572 40.478 -11.018 1.00 50.22 315 SER A O 1
ATOM 2277 N N . SER A 1 316 ? -12.277 39.738 -12.131 1.00 47.69 316 SER A N 1
ATOM 2278 C CA . SER A 1 316 ? -12.860 39.579 -13.473 1.00 47.69 316 SER A CA 1
ATOM 2279 C C . SER A 1 316 ? -11.848 39.702 -14.615 1.00 47.69 316 SER A C 1
ATOM 2281 O O . SER A 1 316 ? -11.084 40.656 -14.678 1.00 47.69 316 SER A O 1
ATOM 2283 N N . SER A 1 317 ? -11.971 38.758 -15.554 1.00 46.78 317 SER A N 1
ATOM 2284 C CA . SER A 1 317 ? -11.338 38.625 -16.875 1.00 46.78 317 SER A CA 1
ATOM 2285 C C . SER A 1 317 ? -9.903 38.086 -16.954 1.00 46.78 317 SER A C 1
ATOM 2287 O O . SER A 1 317 ? -8.936 38.813 -16.789 1.00 46.78 317 SER A O 1
ATOM 2289 N N . TYR A 1 318 ? -9.786 36.825 -17.381 1.00 44.81 318 TYR A N 1
ATOM 2290 C CA . TYR A 1 318 ? -8.967 36.503 -18.551 1.00 44.81 318 TYR A CA 1
ATOM 2291 C C . TYR A 1 318 ? -9.661 35.403 -19.359 1.00 44.81 318 TYR A C 1
ATOM 2293 O O . TYR A 1 318 ? -9.888 34.296 -18.877 1.00 44.81 318 TYR A O 1
ATOM 2301 N N . GLY A 1 319 ? -10.080 35.773 -20.569 1.00 42.22 319 GLY A N 1
ATOM 2302 C CA . GLY A 1 319 ? -10.569 34.857 -21.587 1.00 42.22 319 GLY A CA 1
ATOM 2303 C C . GLY A 1 319 ? -9.407 34.247 -22.368 1.00 42.22 319 GLY A C 1
ATOM 2304 O O . GLY A 1 319 ? -8.326 34.825 -22.449 1.00 42.22 319 GLY A O 1
ATOM 2305 N N . GLY A 1 320 ? -9.654 33.085 -22.962 1.00 47.91 320 GLY A N 1
ATOM 2306 C CA . GLY A 1 320 ? -8.706 32.389 -23.824 1.00 47.91 320 GLY A CA 1
ATOM 2307 C C . GLY A 1 320 ? -9.439 31.405 -24.722 1.00 47.91 320 GLY A C 1
ATOM 2308 O O . GLY A 1 320 ? -9.437 30.206 -24.472 1.00 47.91 320 GLY A O 1
ATOM 2309 N N . SER A 1 321 ? -10.115 31.940 -25.737 1.00 52.38 321 SER A N 1
ATOM 2310 C CA . SER A 1 321 ? -10.674 31.185 -26.858 1.00 52.38 321 SER A CA 1
ATOM 2311 C C . SER A 1 321 ? -9.541 30.652 -27.736 1.00 52.38 321 SER A C 1
ATOM 2313 O O . SER A 1 321 ? -8.656 31.412 -28.122 1.00 52.38 321 SER A O 1
ATOM 2315 N N . GLY A 1 322 ? -9.597 29.373 -28.099 1.00 52.88 322 GLY A N 1
ATOM 2316 C CA . GLY A 1 322 ? -8.646 28.740 -29.013 1.00 52.88 322 GLY A CA 1
ATOM 2317 C C . GLY A 1 322 ? -9.311 27.639 -29.826 1.00 52.88 322 GLY A C 1
ATOM 2318 O O . GLY A 1 322 ? -9.013 26.465 -29.646 1.00 52.88 322 GLY A O 1
ATOM 2319 N N . SER A 1 323 ? -10.245 28.025 -30.696 1.00 56.88 323 SER A N 1
ATOM 2320 C CA . SER A 1 323 ? -10.763 27.172 -31.766 1.00 56.88 323 SER A CA 1
ATOM 2321 C C . SER A 1 323 ? -9.704 27.046 -32.862 1.00 56.88 323 SER A C 1
ATOM 2323 O O . SER A 1 323 ? -9.322 28.048 -33.460 1.00 56.88 323 SER A O 1
ATOM 2325 N N . GLY A 1 324 ? -9.260 25.827 -33.152 1.00 52.09 324 GLY A N 1
ATOM 2326 C CA . GLY A 1 324 ? -8.415 25.511 -34.301 1.00 52.09 324 GLY A CA 1
ATOM 2327 C C . GLY A 1 324 ? -8.923 24.236 -34.953 1.00 52.09 324 GLY A C 1
ATOM 2328 O O . GLY A 1 324 ? -8.543 23.143 -34.551 1.00 52.09 324 GLY A O 1
ATOM 2329 N N . GLY A 1 325 ? -9.846 24.390 -35.902 1.00 58.78 325 GLY A N 1
ATOM 2330 C CA . GLY A 1 325 ? -10.349 23.308 -36.736 1.00 58.78 325 GLY A CA 1
ATOM 2331 C C . GLY A 1 325 ? -9.748 23.355 -38.138 1.00 58.78 325 GLY A C 1
ATOM 2332 O O . GLY A 1 325 ? -9.567 24.437 -38.697 1.00 58.78 325 GLY A O 1
ATOM 2333 N N . GLY A 1 326 ? -9.543 22.162 -38.697 1.00 55.22 326 GLY A N 1
ATOM 2334 C CA . GLY A 1 326 ? -9.513 21.878 -40.133 1.00 55.22 326 GLY A CA 1
ATOM 2335 C C . GLY A 1 326 ? -8.193 21.301 -40.651 1.00 55.22 326 GLY A C 1
ATOM 2336 O O . GLY A 1 326 ? -7.170 21.418 -39.974 1.00 55.22 326 GLY A O 1
ATOM 2337 N N . PRO A 1 327 ? -8.174 20.800 -41.897 1.00 64.19 327 PRO A N 1
ATOM 2338 C CA . PRO A 1 327 ? -9.252 20.179 -42.682 1.00 64.19 327 PRO A CA 1
ATOM 2339 C C . PRO A 1 327 ? -9.290 18.642 -42.568 1.00 64.19 327 PRO A C 1
ATOM 2341 O O . PRO A 1 327 ? -8.241 18.026 -42.278 1.00 64.19 327 PRO A O 1
#

Foldseek 3Di:
DDDDDDDDDDDDDDDDDDDDDDDDDDDDDDDDDDDPDDDDDDDDDDDDDDDDDDDDDDDPPPPDPDPDPPPPDPPDDPPFDFDADPVRDQDDDPNRGPDPPQDFLVNQLLVLLVVVCVVVVHDSVVLVVLLVLVCVLQVVLDDHCSVPQAPDGSNRSSVLSVQQGNVQQVLLLVLVCVLQVPAPSSLLCSNPVVSSNCTSVSLNVLSVVQVVVLVVLPADHSRQLCNVPVVCSPPCLVVQLQVQQCVVVPPPGRSSNVCNVPVCSSVVSVVVVVPPVPPPPVVNVCVVPVPPPPDPDPDDDDDDDDDDDDDDDDDDDDDDDDDDDDD

Radius of gyration: 33.54 Å; chains: 1; bounding box: 107×97×89 Å

Sequence (327 aa):
MQRSASRRGAATPAAHHICARAVPSVCFFARRRRDSAAARRAAPDGAQPGEPPGEPPGEPQAASPRPVPWSLNPYYTKKAERRTDALGNLYGGPDAIAEPAAWTADARLNLAIKVVAAELGADEAEVRRRVELLAAVLPDGAPGLGDGLPGATAGDLVRLAVQCGADGVAAGLLALRNAFPRANVSALVARRPGLLRLGAGGLRECAAQFREQLLAEGGDDPDQLVQALPQLLEPGALAGVLEELRRLFGASAPPGRMLQNSPDLALLCQSLAGQSRGERDEDYLRDIYSGRGGARGNSASGSDSGSGGGGSSSSSSYGGSGSGGGP

Organism: NCBI:txid307507